Protein AF-A0A810MVE6-F1 (afdb_monomer_lite)

Radius of gyration: 22.59 Å; chains: 1; bounding box: 52×39×70 Å

Sequence (226 aa):
MTDQTATPDPEPNWTAGMRERIDDMYRNEGADAGTCNLLLSLLDLCERRNLYLPDTDCLVDLFGYGKVRPAGVSTIDREVWLYAGDLAEPAGLDPEVVTDYWREEYAEGDDADLLHYADGQGVAWFLPVLNWEATMRLFVTRSPWAKEVMDALMPAFRGAMVNSGLGDDLAGIMVEVDDEGNLHATGETKTMSEMIRSQGPVPSREEARRAAFAGPAGSVDDLNAG

Secondary structure (DSSP, 8-state):
-------PPPPTTHHHHHHHHHHHHHHHS---HHHHHHHHHHHHHHHHHT-BPPPTT--EE-TTS-EE-EEEE-SSS--EEEEHHHHHHHHTS-HHHHHHHHHHHHTTSS---EEEEE-TTS-EEEEEEEEHHHHHHHHHHTSTTHHHHHHHHHHHHHHHHHHHSHHHH-EEEEEEEPTTS-EEEEEEEEEHHHHHHHTSPPPPHHHHHHHHTSHHHHHHHHHT--

Structure (mmCIF, N/CA/C/O backbone):
data_AF-A0A810MVE6-F1
#
_entry.id   AF-A0A810MVE6-F1
#
loop_
_atom_site.group_PDB
_atom_site.id
_atom_site.type_symbol
_atom_site.label_atom_id
_atom_site.label_alt_id
_atom_site.label_comp_id
_atom_site.label_asym_id
_atom_site.label_entity_id
_atom_site.label_seq_id
_atom_site.pdbx_PDB_ins_code
_atom_site.Cartn_x
_atom_site.Cartn_y
_atom_site.Cartn_z
_atom_site.occupancy
_atom_site.B_iso_or_equiv
_atom_site.auth_seq_id
_atom_site.auth_comp_id
_atom_site.auth_asym_id
_atom_site.auth_atom_id
_atom_site.pdbx_PDB_model_num
ATOM 1 N N . MET A 1 1 ? -10.050 -22.656 -0.788 1.00 32.75 1 MET A N 1
ATOM 2 C CA . MET A 1 1 ? -8.637 -22.723 -0.367 1.00 32.75 1 MET A CA 1
ATOM 3 C C . MET A 1 1 ? -7.820 -22.953 -1.625 1.00 32.75 1 MET A C 1
ATOM 5 O O . MET A 1 1 ? -7.731 -24.080 -2.087 1.00 32.75 1 MET A O 1
ATOM 9 N N . THR A 1 2 ? -7.364 -21.878 -2.255 1.00 29.06 2 THR A N 1
ATOM 10 C CA . THR A 1 2 ? -6.379 -21.927 -3.340 1.00 29.06 2 THR A CA 1
ATOM 11 C C . THR A 1 2 ? -5.086 -21.397 -2.754 1.00 29.06 2 THR A C 1
ATOM 13 O O . THR A 1 2 ? -5.084 -20.317 -2.161 1.00 29.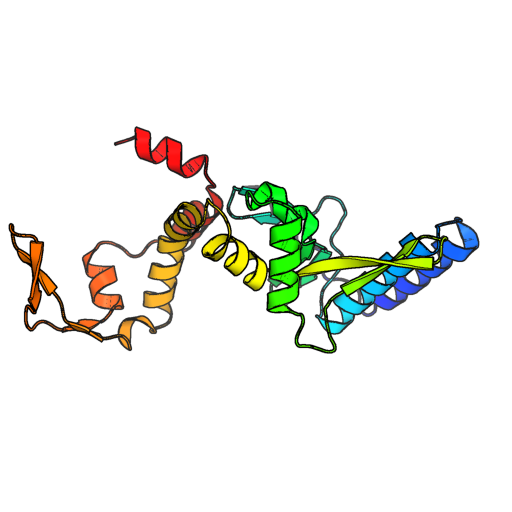06 2 THR A O 1
ATOM 16 N N . ASP A 1 3 ? -4.052 -22.228 -2.842 1.00 32.19 3 ASP A N 1
ATOM 17 C CA . ASP A 1 3 ? -2.673 -21.921 -2.485 1.00 32.19 3 ASP A CA 1
ATOM 18 C C . ASP A 1 3 ? -2.308 -20.529 -3.005 1.00 32.19 3 ASP A C 1
ATOM 20 O O . ASP A 1 3 ? -2.458 -20.247 -4.195 1.00 32.19 3 ASP A O 1
ATOM 24 N N . GLN A 1 4 ? -1.864 -19.650 -2.106 1.00 36.72 4 GLN A N 1
ATOM 25 C CA . GLN A 1 4 ? -1.111 -18.475 -2.518 1.00 36.72 4 GLN A CA 1
ATOM 26 C C . GLN A 1 4 ? 0.161 -19.038 -3.140 1.00 36.72 4 GLN A C 1
ATOM 28 O O . GLN A 1 4 ? 0.988 -19.593 -2.423 1.00 36.72 4 GLN A O 1
ATOM 33 N N . THR A 1 5 ? 0.248 -18.982 -4.469 1.00 39.62 5 THR A N 1
ATOM 34 C CA . THR A 1 5 ? 1.436 -19.331 -5.244 1.00 39.62 5 THR A CA 1
ATOM 35 C C . THR A 1 5 ? 2.634 -18.705 -4.554 1.00 39.62 5 THR A C 1
ATOM 37 O O . THR A 1 5 ? 2.788 -17.485 -4.572 1.00 39.62 5 THR A O 1
ATOM 40 N N . ALA A 1 6 ? 3.419 -19.537 -3.869 1.00 42.06 6 ALA A N 1
ATOM 41 C CA . ALA A 1 6 ? 4.705 -19.134 -3.351 1.00 42.06 6 ALA A CA 1
ATOM 42 C C . ALA A 1 6 ? 5.477 -18.602 -4.554 1.00 42.06 6 ALA A C 1
ATOM 44 O O . ALA A 1 6 ? 5.768 -19.368 -5.473 1.00 42.06 6 ALA A O 1
ATOM 45 N N . THR A 1 7 ? 5.722 -17.293 -4.590 1.00 49.97 7 THR A N 1
ATOM 46 C CA . THR A 1 7 ? 6.678 -16.730 -5.534 1.00 49.97 7 THR A CA 1
ATOM 47 C C . THR A 1 7 ? 7.979 -17.474 -5.253 1.00 49.97 7 THR A C 1
ATOM 49 O O . THR A 1 7 ? 8.428 -17.438 -4.102 1.00 49.97 7 THR A O 1
ATOM 52 N N . PRO A 1 8 ? 8.509 -18.261 -6.205 1.00 52.47 8 PRO A N 1
ATOM 53 C CA . PRO A 1 8 ? 9.705 -19.046 -5.957 1.00 52.47 8 PRO A CA 1
ATOM 54 C C . PRO A 1 8 ? 10.809 -18.117 -5.471 1.00 52.47 8 PRO A C 1
ATOM 56 O O . PRO A 1 8 ? 10.942 -17.004 -5.984 1.00 52.47 8 PRO A O 1
ATOM 59 N N . ASP A 1 9 ? 11.570 -18.572 -4.471 1.00 58.78 9 ASP A N 1
ATOM 60 C CA . ASP A 1 9 ? 12.723 -17.812 -4.015 1.00 58.78 9 ASP A CA 1
ATOM 61 C C . ASP A 1 9 ? 13.645 -17.598 -5.225 1.00 58.78 9 ASP A C 1
ATOM 63 O O . ASP A 1 9 ? 14.049 -18.561 -5.887 1.00 58.78 9 ASP A O 1
ATOM 67 N N . PRO A 1 10 ? 13.925 -16.345 -5.567 1.00 61.75 10 PRO A N 1
ATOM 68 C CA . PRO A 1 10 ? 14.640 -16.002 -6.780 1.00 61.75 10 PRO A CA 1
ATOM 69 C C . PRO A 1 10 ? 16.099 -16.415 -6.655 1.00 61.75 10 PRO A C 1
ATOM 71 O O . PRO A 1 10 ? 16.705 -16.376 -5.581 1.00 61.75 10 PRO A O 1
ATOM 74 N N . GLU A 1 11 ? 16.665 -16.828 -7.784 1.00 68.00 11 GLU A N 1
ATOM 75 C CA . GLU A 1 11 ? 18.024 -17.344 -7.827 1.00 68.00 11 GLU A CA 1
ATOM 76 C C . GLU A 1 11 ? 19.041 -16.294 -7.335 1.00 68.00 11 GLU A C 1
ATOM 78 O O . GLU A 1 11 ? 18.882 -15.090 -7.583 1.00 68.00 11 GLU A O 1
ATOM 83 N N . PRO A 1 12 ? 20.131 -16.721 -6.668 1.00 65.19 12 PRO A N 1
ATOM 84 C CA . PRO A 1 12 ? 21.249 -15.834 -6.378 1.00 65.19 12 PRO A CA 1
ATOM 85 C C . PRO A 1 12 ? 21.718 -15.144 -7.670 1.00 65.19 12 PRO A C 1
ATOM 87 O O . PRO A 1 12 ? 22.050 -15.819 -8.641 1.00 65.19 12 PRO A O 1
ATOM 90 N N . ASN A 1 13 ? 21.770 -13.808 -7.671 1.00 71.94 13 ASN A N 1
ATOM 91 C CA . ASN A 1 13 ? 22.111 -12.954 -8.824 1.00 71.94 13 ASN A CA 1
ATOM 92 C C . ASN A 1 13 ? 21.067 -12.870 -9.959 1.00 71.94 13 ASN A C 1
ATOM 94 O O . ASN A 1 13 ? 21.429 -12.510 -11.081 1.00 71.94 13 ASN A O 1
ATOM 98 N N . TRP A 1 14 ? 19.782 -13.131 -9.696 1.00 81.50 14 TRP A N 1
ATOM 99 C CA . TRP A 1 14 ? 18.717 -12.977 -10.701 1.00 81.50 14 TRP A CA 1
ATOM 100 C C . TRP A 1 14 ? 18.716 -11.597 -11.396 1.00 81.50 14 TRP A C 1
ATOM 102 O O . TRP A 1 14 ? 18.442 -11.517 -12.593 1.00 81.50 14 TRP A O 1
ATOM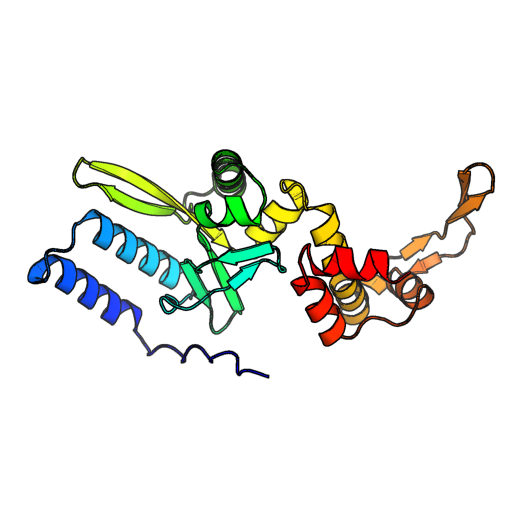 112 N N . THR A 1 15 ? 19.086 -10.514 -10.696 1.00 84.12 15 THR A N 1
ATOM 113 C CA . THR A 1 15 ? 19.142 -9.166 -11.288 1.00 84.12 15 THR A CA 1
ATOM 114 C C . THR A 1 15 ? 20.193 -9.055 -12.385 1.00 84.12 15 THR A C 1
ATOM 116 O O . THR A 1 15 ? 19.938 -8.422 -13.406 1.00 84.12 15 THR A O 1
ATOM 119 N N . ALA A 1 16 ? 21.342 -9.723 -12.240 1.00 85.06 16 ALA A N 1
ATOM 120 C CA . ALA A 1 16 ? 22.376 -9.758 -13.271 1.00 85.06 16 ALA A CA 1
ATOM 121 C C . ALA A 1 16 ? 21.873 -10.468 -14.539 1.00 85.06 16 ALA A C 1
ATOM 123 O O . ALA A 1 16 ? 22.058 -9.951 -15.640 1.00 85.06 16 ALA A O 1
ATOM 124 N N . GLY A 1 17 ? 21.170 -11.596 -14.379 1.00 86.69 17 GLY A N 1
ATOM 125 C CA . GLY A 1 17 ? 20.538 -12.307 -15.495 1.00 86.69 17 GLY A CA 1
ATOM 126 C C . GLY A 1 17 ? 19.445 -11.479 -16.181 1.00 86.69 17 GLY A C 1
ATOM 127 O O . GLY A 1 17 ? 19.372 -11.433 -17.408 1.00 86.69 17 GLY A O 1
ATOM 128 N N . MET A 1 18 ? 18.640 -10.747 -15.407 1.00 87.56 18 MET A N 1
ATOM 129 C CA . MET A 1 18 ? 17.626 -9.843 -15.960 1.00 87.56 18 MET A CA 1
ATOM 130 C C . MET A 1 18 ? 18.240 -8.653 -16.705 1.00 87.56 18 MET A C 1
ATOM 132 O O . MET A 1 18 ? 17.741 -8.280 -17.765 1.00 87.56 18 MET A O 1
ATOM 136 N N . ARG A 1 19 ? 19.344 -8.079 -16.209 1.00 90.12 19 ARG A N 1
ATOM 137 C CA . ARG A 1 19 ? 20.075 -7.011 -16.915 1.00 90.12 19 ARG A CA 1
ATOM 138 C C . ARG A 1 19 ? 20.629 -7.499 -18.254 1.00 90.12 19 ARG A C 1
ATOM 140 O O . ARG A 1 19 ? 20.482 -6.797 -19.250 1.00 90.12 19 ARG A O 1
ATOM 147 N N . GLU A 1 20 ? 21.209 -8.700 -18.296 1.00 89.62 20 GLU A N 1
ATOM 148 C CA . GLU A 1 20 ? 21.675 -9.324 -19.544 1.00 89.62 20 GLU A CA 1
ATOM 149 C C . GLU A 1 20 ? 20.516 -9.546 -20.525 1.00 89.62 20 GLU A C 1
ATOM 151 O O . GLU A 1 20 ? 20.627 -9.215 -21.705 1.00 89.62 20 GLU A O 1
ATOM 156 N N . ARG A 1 21 ? 19.364 -10.012 -20.029 1.00 89.50 21 ARG A N 1
ATOM 157 C CA . ARG A 1 21 ? 18.161 -10.184 -20.848 1.00 89.50 21 ARG A CA 1
ATOM 158 C C . ARG A 1 21 ? 17.649 -8.864 -21.434 1.00 89.50 21 ARG A C 1
ATOM 160 O O . ARG A 1 21 ? 17.265 -8.841 -22.599 1.00 89.50 21 ARG A O 1
ATOM 167 N N . ILE A 1 22 ? 17.642 -7.776 -20.664 1.00 89.25 22 ILE A N 1
ATOM 168 C CA . ILE A 1 22 ? 17.210 -6.457 -21.161 1.00 89.25 22 ILE A CA 1
ATOM 169 C C . ILE A 1 22 ? 18.172 -5.932 -22.237 1.00 89.25 22 ILE A C 1
ATOM 171 O O . ILE A 1 22 ? 17.724 -5.362 -23.234 1.00 89.25 22 ILE A O 1
ATOM 175 N N . ASP A 1 23 ? 19.480 -6.141 -22.069 1.00 87.69 23 ASP A N 1
ATOM 176 C CA . ASP A 1 23 ? 20.483 -5.775 -23.077 1.00 87.69 23 ASP A CA 1
ATOM 177 C C . ASP A 1 23 ? 20.301 -6.586 -24.374 1.00 87.69 23 ASP A C 1
ATOM 179 O O . ASP A 1 23 ? 20.371 -6.030 -25.473 1.00 87.69 23 ASP A O 1
ATOM 183 N N . ASP A 1 24 ? 19.978 -7.876 -24.261 1.00 90.31 24 ASP A N 1
ATOM 184 C CA . ASP A 1 24 ? 19.636 -8.741 -25.394 1.00 90.31 24 ASP A CA 1
ATOM 185 C C . ASP A 1 24 ? 18.356 -8.279 -26.118 1.00 90.31 24 ASP A C 1
ATOM 187 O O . ASP A 1 24 ? 18.358 -8.140 -27.344 1.00 90.31 24 ASP A O 1
ATOM 191 N N . MET A 1 25 ? 17.298 -7.925 -25.376 1.00 88.56 25 MET A N 1
ATOM 192 C CA . MET A 1 25 ? 16.069 -7.346 -25.942 1.00 88.56 25 MET A CA 1
ATOM 193 C C . MET A 1 25 ? 16.357 -6.079 -26.759 1.00 88.56 25 MET A C 1
ATOM 195 O O . MET A 1 25 ? 15.829 -5.907 -27.862 1.00 88.56 25 MET A O 1
ATOM 199 N N . TYR A 1 26 ? 17.219 -5.202 -26.239 1.00 86.31 26 TYR A N 1
ATOM 200 C CA . TYR A 1 26 ? 17.593 -3.962 -26.914 1.00 86.31 26 TYR A CA 1
ATOM 201 C C . TYR A 1 26 ? 18.401 -4.221 -28.192 1.00 86.31 26 TYR A C 1
ATOM 203 O O . TYR A 1 26 ? 18.124 -3.642 -29.244 1.00 86.31 26 TYR A O 1
ATOM 211 N N . ARG A 1 27 ? 19.405 -5.103 -28.123 1.00 87.81 27 ARG A N 1
ATOM 212 C CA . ARG A 1 27 ? 20.348 -5.327 -29.231 1.00 87.81 27 ARG A CA 1
ATOM 213 C C . ARG A 1 27 ? 19.798 -6.226 -30.329 1.00 87.81 27 ARG A C 1
ATOM 215 O O . ARG A 1 27 ? 20.115 -6.002 -31.496 1.00 87.81 27 ARG A O 1
ATOM 222 N N . ASN A 1 28 ? 19.021 -7.240 -29.958 1.00 89.31 28 ASN A N 1
ATOM 223 C CA . ASN A 1 28 ? 18.693 -8.357 -30.842 1.00 89.31 28 ASN A CA 1
ATOM 224 C C . ASN A 1 28 ? 17.195 -8.471 -31.153 1.00 89.31 28 ASN A C 1
ATOM 226 O O . ASN A 1 28 ? 16.845 -9.014 -32.200 1.00 89.31 28 ASN A O 1
ATOM 230 N N . GLU A 1 29 ? 16.313 -7.936 -30.302 1.00 87.50 29 GLU A N 1
ATOM 231 C CA . GLU A 1 29 ? 14.852 -8.047 -30.478 1.00 87.50 29 GLU A CA 1
ATOM 232 C C . GLU A 1 29 ? 14.184 -6.732 -30.899 1.00 87.50 29 GLU A C 1
ATOM 234 O O . GLU A 1 29 ? 12.997 -6.715 -31.221 1.00 87.50 29 GLU A O 1
ATOM 239 N N . GLY A 1 30 ? 14.946 -5.636 -30.951 1.00 83.38 30 GLY A N 1
ATOM 240 C CA . GLY A 1 30 ? 14.447 -4.330 -31.375 1.00 83.38 30 GLY A CA 1
ATOM 241 C C . GLY A 1 30 ? 13.513 -3.672 -30.359 1.00 83.38 30 GLY A C 1
ATOM 242 O O . GLY A 1 30 ? 12.679 -2.857 -30.756 1.00 83.38 30 GLY A O 1
ATOM 243 N N . ALA A 1 31 ? 13.635 -4.020 -29.071 1.00 85.00 31 ALA A N 1
ATOM 244 C CA . ALA A 1 31 ? 12.952 -3.298 -28.004 1.00 85.00 31 ALA A CA 1
ATOM 245 C C . ALA A 1 31 ? 13.385 -1.824 -28.002 1.00 85.00 31 ALA A C 1
ATOM 247 O O . ALA A 1 31 ? 14.556 -1.503 -28.224 1.00 85.00 31 ALA A O 1
ATOM 248 N N . ASP A 1 32 ? 12.441 -0.913 -27.769 1.00 84.81 32 ASP A N 1
ATOM 249 C CA . ASP A 1 32 ? 12.756 0.508 -27.731 1.00 84.81 32 ASP A CA 1
ATOM 250 C C . ASP A 1 32 ? 13.543 0.872 -26.461 1.00 84.81 32 ASP A C 1
ATOM 252 O O . ASP A 1 32 ? 13.401 0.259 -25.399 1.00 84.81 32 ASP A O 1
ATOM 256 N N . ALA A 1 33 ? 14.373 1.912 -26.570 1.00 80.25 33 ALA A N 1
ATOM 257 C CA . ALA A 1 33 ? 15.220 2.367 -25.471 1.00 80.25 33 ALA A CA 1
ATOM 258 C C . ALA A 1 33 ? 14.417 2.785 -24.226 1.00 80.25 33 ALA A C 1
ATOM 260 O O . ALA A 1 33 ? 14.910 2.639 -23.110 1.00 80.25 33 ALA A O 1
ATOM 261 N N . GLY A 1 34 ? 13.191 3.288 -24.399 1.00 77.50 34 GLY A N 1
ATOM 262 C CA . GLY A 1 34 ? 12.334 3.708 -23.296 1.00 77.50 34 GLY A CA 1
ATOM 263 C C . GLY A 1 34 ? 11.896 2.530 -22.440 1.00 77.50 34 GLY A C 1
ATOM 264 O O . GLY A 1 34 ? 12.089 2.552 -21.224 1.00 77.50 34 GLY A O 1
ATOM 265 N N . THR A 1 35 ? 11.394 1.473 -23.076 1.00 81.50 35 THR A N 1
ATOM 266 C CA . THR A 1 35 ? 11.029 0.218 -22.408 1.00 81.50 35 THR A CA 1
ATOM 267 C C . THR A 1 35 ? 12.224 -0.393 -21.674 1.00 81.50 35 THR A C 1
ATOM 269 O O . THR A 1 35 ? 12.104 -0.762 -20.506 1.00 81.50 35 THR A O 1
ATOM 272 N N . CYS A 1 36 ? 13.401 -0.448 -22.306 1.00 84.00 36 CYS A N 1
ATOM 273 C CA . CYS A 1 36 ? 14.609 -0.970 -21.660 1.00 84.00 36 CYS A CA 1
ATOM 274 C C . CYS A 1 36 ? 15.045 -0.119 -20.454 1.00 84.00 36 CYS A C 1
ATOM 276 O O . CYS A 1 36 ? 15.368 -0.674 -19.406 1.00 84.00 36 CYS A O 1
ATOM 278 N N . ASN A 1 37 ? 15.003 1.213 -20.560 1.00 82.25 37 ASN A N 1
ATOM 279 C CA . ASN A 1 37 ? 15.340 2.120 -19.455 1.00 82.25 37 ASN A CA 1
ATOM 280 C C . ASN A 1 37 ? 14.370 1.991 -18.274 1.00 82.25 37 ASN A C 1
ATOM 282 O O . ASN A 1 37 ? 14.803 2.014 -17.119 1.00 82.25 37 ASN A O 1
ATOM 286 N N . LEU A 1 38 ? 13.080 1.800 -18.556 1.00 82.31 38 LEU A N 1
ATOM 287 C CA . LEU A 1 38 ? 12.073 1.557 -17.530 1.00 82.31 38 LEU A CA 1
ATOM 288 C C . LEU A 1 38 ? 12.357 0.252 -16.778 1.00 82.31 38 LEU A C 1
ATOM 290 O O . LEU A 1 38 ? 12.373 0.241 -15.548 1.00 82.31 38 LEU A O 1
ATOM 294 N N . LEU A 1 39 ? 12.626 -0.835 -17.507 1.00 85.31 39 LEU A N 1
ATOM 295 C CA . LEU A 1 39 ? 12.960 -2.128 -16.906 1.00 85.31 39 LEU A CA 1
ATOM 296 C C . LEU A 1 39 ? 14.258 -2.065 -16.090 1.00 85.31 39 LEU A C 1
ATOM 298 O O . LEU A 1 39 ? 14.319 -2.630 -15.002 1.00 85.31 39 LEU A O 1
ATOM 302 N N . LEU A 1 40 ? 15.277 -1.345 -16.569 1.00 86.31 40 LEU A N 1
ATOM 303 C CA . LEU A 1 40 ? 16.516 -1.128 -15.816 1.00 86.31 40 LEU A CA 1
ATOM 304 C C . LEU A 1 40 ? 16.272 -0.316 -14.540 1.00 86.31 40 LEU A C 1
ATOM 306 O O . LEU A 1 40 ? 16.757 -0.706 -13.484 1.00 86.31 40 LEU A O 1
ATOM 310 N N . SER A 1 41 ? 15.464 0.744 -14.607 1.00 84.50 41 SER A N 1
ATOM 311 C CA . SER A 1 41 ? 15.100 1.543 -13.427 1.00 84.50 41 SER A CA 1
ATOM 312 C C . SER A 1 41 ? 14.308 0.724 -12.399 1.00 84.50 41 SER A C 1
ATOM 314 O O . SER A 1 41 ? 14.505 0.875 -11.194 1.00 84.50 41 SER A O 1
ATOM 316 N N . LEU A 1 42 ? 13.434 -0.175 -12.865 1.00 86.25 42 LEU A N 1
ATOM 317 C CA . LEU A 1 42 ? 12.706 -1.126 -12.020 1.00 86.25 42 LEU A CA 1
ATOM 318 C C . LEU A 1 42 ? 13.651 -2.123 -11.340 1.00 86.25 42 LEU A C 1
ATOM 320 O O . LEU A 1 42 ? 13.480 -2.417 -10.157 1.00 86.25 42 LEU A O 1
ATOM 324 N N . LEU A 1 43 ? 14.660 -2.625 -12.057 1.00 87.81 43 LEU A N 1
ATOM 325 C CA . LEU A 1 43 ? 15.687 -3.485 -11.468 1.00 87.81 43 LEU A CA 1
ATOM 326 C C . LEU A 1 43 ? 16.540 -2.738 -10.440 1.00 87.81 43 LEU A C 1
ATOM 328 O O . LEU A 1 43 ? 16.826 -3.300 -9.387 1.00 87.81 43 LEU A O 1
ATOM 332 N N . ASP A 1 44 ? 16.901 -1.480 -10.704 1.00 86.50 44 ASP A N 1
ATOM 333 C CA . ASP A 1 44 ? 17.640 -0.651 -9.748 1.00 86.50 44 ASP A CA 1
ATOM 334 C C . ASP A 1 44 ? 16.835 -0.453 -8.453 1.00 86.50 44 ASP A C 1
ATOM 336 O O . ASP A 1 44 ? 17.378 -0.604 -7.358 1.00 86.50 44 ASP A O 1
ATOM 340 N N . LEU A 1 45 ? 15.528 -0.178 -8.562 1.00 84.38 45 LEU A N 1
ATOM 341 C CA . LEU A 1 45 ? 14.620 -0.139 -7.412 1.00 84.38 45 LEU A CA 1
ATOM 342 C C . LEU A 1 45 ? 14.628 -1.476 -6.656 1.00 84.38 45 LEU A C 1
ATOM 344 O O . LEU A 1 45 ? 14.782 -1.490 -5.434 1.00 84.38 45 LEU A O 1
ATOM 348 N N . CYS A 1 46 ? 14.494 -2.593 -7.376 1.00 86.62 46 CYS A N 1
ATOM 349 C CA . CYS A 1 46 ? 14.487 -3.926 -6.780 1.00 86.62 46 CYS A CA 1
ATOM 350 C C . CYS A 1 46 ? 15.787 -4.234 -6.026 1.00 86.62 46 CYS A C 1
ATOM 352 O O . CYS A 1 46 ? 15.735 -4.765 -4.921 1.00 86.62 46 CYS A O 1
ATOM 354 N N . GLU A 1 47 ? 16.946 -3.858 -6.566 1.00 86.00 47 GLU A N 1
ATOM 355 C CA . GLU A 1 47 ? 18.234 -4.034 -5.887 1.00 86.00 47 GLU A CA 1
ATOM 356 C C . GLU A 1 47 ? 18.348 -3.161 -4.632 1.00 86.00 47 GLU A C 1
ATOM 358 O O . GLU A 1 47 ? 18.737 -3.661 -3.576 1.00 86.00 47 GLU A O 1
ATOM 363 N N . ARG A 1 48 ? 17.974 -1.876 -4.714 1.00 85.31 48 ARG A N 1
ATOM 364 C CA . ARG A 1 48 ? 18.043 -0.949 -3.567 1.00 85.31 48 ARG A CA 1
ATOM 365 C C . ARG A 1 48 ? 17.120 -1.356 -2.422 1.00 85.31 48 ARG A C 1
ATOM 367 O O . ARG A 1 48 ? 17.454 -1.131 -1.260 1.00 85.31 48 ARG A O 1
ATOM 374 N N . ARG A 1 49 ? 15.957 -1.918 -2.752 1.00 82.06 49 ARG A N 1
ATOM 375 C CA . ARG A 1 49 ? 14.885 -2.247 -1.802 1.00 82.06 49 ARG A CA 1
ATOM 376 C C . ARG A 1 49 ? 14.775 -3.745 -1.498 1.00 82.06 49 ARG A C 1
ATOM 378 O O . ARG A 1 49 ? 13.871 -4.138 -0.776 1.00 82.06 49 ARG A O 1
ATOM 385 N N . ASN A 1 50 ? 15.684 -4.574 -2.019 1.00 83.50 50 ASN A N 1
ATOM 386 C CA . ASN A 1 50 ? 15.655 -6.034 -1.863 1.00 83.50 50 ASN A CA 1
ATOM 387 C C . ASN A 1 50 ? 14.292 -6.653 -2.260 1.00 83.50 50 ASN A C 1
ATOM 389 O O . ASN A 1 50 ? 13.676 -7.422 -1.516 1.00 83.50 50 ASN A O 1
ATOM 393 N N . LEU A 1 51 ? 13.813 -6.266 -3.443 1.00 87.19 51 LEU A N 1
ATOM 394 C CA . LEU A 1 51 ? 12.560 -6.722 -4.045 1.00 87.19 51 LEU A CA 1
ATOM 395 C C . LEU A 1 51 ? 12.841 -7.599 -5.260 1.00 87.19 51 LEU A C 1
ATOM 397 O O . LEU A 1 51 ? 13.956 -7.653 -5.774 1.00 87.19 51 LEU A O 1
ATOM 401 N N . TYR A 1 52 ? 11.780 -8.209 -5.766 1.00 86.44 52 TYR A N 1
ATOM 402 C CA . TYR A 1 52 ? 11.761 -9.000 -6.981 1.00 86.44 52 TYR A CA 1
ATOM 403 C C . TYR A 1 52 ? 10.691 -8.494 -7.927 1.00 86.44 52 TYR A C 1
ATOM 405 O O . TYR A 1 52 ? 9.638 -8.013 -7.493 1.00 86.44 52 TYR A O 1
ATOM 413 N N . LEU A 1 53 ? 10.959 -8.639 -9.224 1.00 85.38 53 LEU A N 1
ATOM 414 C CA . LEU A 1 53 ? 9.951 -8.380 -10.237 1.00 85.38 53 LEU A CA 1
ATOM 415 C C . LEU A 1 53 ? 8.891 -9.484 -10.167 1.00 85.38 53 LEU A C 1
ATOM 417 O O . LEU A 1 53 ? 9.233 -10.663 -10.271 1.00 85.38 53 LEU A O 1
ATOM 421 N N . PRO A 1 54 ? 7.620 -9.123 -9.963 1.00 83.38 54 PRO A N 1
ATOM 422 C CA . PRO A 1 54 ? 6.546 -10.093 -9.893 1.00 83.38 54 PRO A CA 1
ATOM 423 C C . PRO A 1 54 ? 6.207 -10.631 -11.291 1.00 83.38 54 PRO A C 1
ATOM 425 O O . PRO A 1 54 ? 6.365 -9.934 -12.296 1.00 83.38 54 PRO A O 1
ATOM 428 N N . ASP A 1 55 ? 5.676 -11.853 -11.347 1.00 79.69 55 ASP A N 1
ATOM 429 C CA . ASP A 1 55 ? 5.113 -12.411 -12.580 1.00 79.69 55 ASP A CA 1
ATOM 430 C C . ASP A 1 55 ? 3.983 -11.523 -13.130 1.00 79.69 55 ASP A C 1
ATOM 432 O O . ASP A 1 55 ? 3.282 -10.835 -12.384 1.00 79.69 55 ASP A O 1
ATOM 436 N N . THR A 1 56 ? 3.740 -11.576 -14.444 1.00 73.75 56 THR A N 1
ATOM 437 C CA . THR A 1 56 ? 2.744 -10.719 -15.120 1.00 73.75 56 THR A CA 1
ATOM 438 C C . THR A 1 56 ? 1.318 -10.881 -14.596 1.00 73.75 56 THR A C 1
ATOM 440 O O . THR A 1 56 ? 0.524 -9.935 -14.687 1.00 73.75 56 THR A O 1
ATOM 443 N N . ASP A 1 57 ? 1.014 -12.057 -14.049 1.00 80.19 57 ASP A N 1
ATOM 444 C CA . ASP A 1 57 ? -0.298 -12.439 -13.522 1.00 80.19 57 ASP A CA 1
ATOM 445 C C . ASP A 1 57 ? -0.407 -12.210 -12.003 1.00 80.19 57 ASP A C 1
ATOM 447 O O . ASP A 1 57 ? -1.459 -12.441 -11.402 1.00 80.19 57 ASP A O 1
ATOM 451 N N . CYS A 1 58 ? 0.672 -11.743 -11.367 1.00 83.31 58 CYS A N 1
ATOM 452 C CA . CYS A 1 58 ? 0.676 -11.389 -9.958 1.00 83.31 58 CYS A CA 1
ATOM 453 C C . CYS A 1 58 ? -0.160 -10.124 -9.736 1.00 83.31 58 CYS A C 1
ATOM 455 O O . CYS A 1 58 ? 0.097 -9.069 -10.320 1.00 83.31 58 CYS A O 1
ATOM 457 N N . LEU A 1 59 ? -1.156 -10.235 -8.859 1.00 87.56 59 LEU A N 1
ATOM 458 C CA . LEU A 1 59 ? -2.036 -9.140 -8.474 1.00 87.56 59 LEU A CA 1
ATOM 459 C C . LEU A 1 59 ? -2.095 -9.024 -6.954 1.00 87.56 59 LEU A C 1
ATOM 461 O O . LEU A 1 59 ? -2.233 -10.025 -6.247 1.00 87.56 59 LEU A O 1
ATOM 465 N N . VAL A 1 60 ? -2.051 -7.787 -6.467 1.00 86.38 60 VAL A N 1
ATOM 466 C CA . VAL A 1 60 ? -2.188 -7.440 -5.051 1.00 86.38 60 VAL A CA 1
ATOM 467 C C . VAL A 1 60 ? -3.564 -6.836 -4.832 1.00 86.38 60 VAL A C 1
ATOM 469 O O . VAL A 1 60 ? -3.979 -5.940 -5.562 1.00 86.38 60 VAL A O 1
ATOM 472 N N . ASP A 1 61 ? -4.273 -7.353 -3.834 1.00 86.06 61 ASP A N 1
ATOM 473 C CA . ASP A 1 61 ? -5.594 -6.873 -3.441 1.00 86.06 61 ASP A CA 1
ATOM 474 C C . ASP A 1 61 ? -5.473 -5.663 -2.501 1.00 86.06 61 ASP A C 1
ATOM 476 O O . ASP A 1 61 ? -4.822 -5.744 -1.456 1.00 86.06 61 ASP A O 1
ATOM 480 N N . LEU A 1 62 ? -6.088 -4.542 -2.884 1.00 86.06 62 LEU A N 1
ATOM 481 C CA . LEU A 1 62 ? -6.090 -3.280 -2.143 1.00 86.06 62 LEU A CA 1
ATOM 482 C C . LEU A 1 62 ? -7.295 -3.216 -1.208 1.00 86.06 62 LEU A C 1
ATOM 484 O O . LEU A 1 62 ? -8.210 -2.428 -1.426 1.00 86.06 62 LEU A O 1
ATOM 488 N N . PHE A 1 63 ? -7.311 -4.058 -0.174 1.00 79.06 63 PHE A N 1
ATOM 489 C CA . PHE A 1 63 ? -8.357 -4.061 0.867 1.00 79.06 63 PHE A CA 1
ATOM 490 C C . PHE A 1 63 ? -9.775 -4.309 0.322 1.00 79.06 63 PHE A C 1
ATOM 492 O O . PHE A 1 63 ? -10.762 -3.846 0.889 1.00 79.06 63 PHE A O 1
ATOM 499 N N . GLY A 1 64 ? -9.887 -5.016 -0.802 1.00 80.56 64 GLY A N 1
ATOM 500 C CA . GLY A 1 64 ? -11.134 -5.260 -1.522 1.00 80.56 64 GLY A CA 1
ATOM 501 C C . GLY A 1 64 ? -11.630 -4.093 -2.388 1.00 80.56 64 GLY A C 1
ATOM 502 O O . GLY A 1 64 ? -12.729 -4.188 -2.930 1.00 80.56 64 GLY A O 1
ATOM 503 N N . TYR A 1 65 ? -10.849 -3.018 -2.559 1.00 84.31 65 TYR A N 1
ATOM 504 C CA . TYR A 1 65 ? -11.188 -1.874 -3.429 1.00 84.31 65 TYR A CA 1
ATOM 505 C C . TYR A 1 65 ? -10.669 -2.021 -4.862 1.00 84.31 65 TYR A C 1
ATOM 507 O O . TYR A 1 65 ? -10.982 -1.217 -5.735 1.00 84.31 65 TYR A O 1
ATOM 515 N N . GLY A 1 66 ? -9.886 -3.061 -5.127 1.00 86.50 66 GLY A N 1
ATOM 516 C CA . GLY A 1 66 ? -9.339 -3.327 -6.446 1.00 86.50 66 GLY A CA 1
ATOM 517 C C . GLY A 1 66 ? -8.121 -4.227 -6.373 1.00 86.50 66 GLY A C 1
ATOM 518 O O . GLY A 1 66 ? -7.633 -4.568 -5.294 1.00 86.50 66 GLY A O 1
ATOM 519 N N . LYS A 1 67 ? -7.632 -4.620 -7.546 1.00 89.00 67 LYS A N 1
ATOM 520 C CA . LYS A 1 67 ? -6.401 -5.391 -7.682 1.00 89.00 67 LYS A CA 1
ATOM 521 C C . LYS A 1 67 ? -5.457 -4.666 -8.613 1.00 89.00 67 LYS A C 1
ATOM 523 O O . LYS A 1 67 ? -5.861 -4.283 -9.706 1.00 89.00 67 LYS A O 1
ATOM 528 N N . VAL A 1 68 ? -4.211 -4.527 -8.189 1.00 89.62 68 VAL A N 1
ATOM 529 C CA . VAL A 1 68 ? -3.169 -3.842 -8.957 1.00 89.62 68 VAL A CA 1
ATOM 530 C C . VAL A 1 68 ? -1.984 -4.760 -9.175 1.00 89.62 68 VAL A C 1
ATOM 532 O O . VAL A 1 68 ? -1.727 -5.672 -8.381 1.00 89.62 68 VAL A O 1
ATOM 535 N N . ARG A 1 69 ? -1.254 -4.515 -10.260 1.00 89.50 69 ARG A N 1
ATOM 536 C CA . ARG A 1 69 ? 0.019 -5.185 -10.486 1.00 89.50 69 ARG A CA 1
ATOM 537 C C . ARG A 1 69 ? 1.082 -4.510 -9.611 1.00 89.50 69 ARG A C 1
ATOM 539 O O . ARG A 1 69 ? 1.231 -3.289 -9.685 1.00 89.50 69 ARG A O 1
ATOM 546 N N . PRO A 1 70 ? 1.831 -5.265 -8.795 1.00 90.94 70 PRO A N 1
ATOM 547 C CA . PRO A 1 70 ? 2.954 -4.686 -8.082 1.00 90.94 70 PRO A CA 1
ATOM 548 C C . PRO A 1 70 ? 4.099 -4.334 -9.040 1.00 90.94 70 PRO A C 1
ATOM 550 O O . PRO A 1 70 ? 4.342 -5.031 -10.023 1.00 90.94 70 PRO A O 1
ATOM 553 N N . ALA A 1 71 ? 4.820 -3.262 -8.728 1.00 89.38 71 ALA A N 1
ATOM 554 C CA . ALA A 1 71 ? 6.095 -2.924 -9.354 1.00 89.38 71 ALA A CA 1
ATOM 555 C C . ALA A 1 71 ? 7.236 -3.801 -8.808 1.00 89.38 71 ALA A C 1
ATOM 557 O O . ALA A 1 71 ? 8.163 -4.140 -9.538 1.00 89.38 71 ALA A O 1
ATOM 558 N N . GLY A 1 72 ? 7.151 -4.192 -7.532 1.00 89.12 72 GLY A N 1
ATOM 559 C CA . GLY A 1 72 ? 8.127 -5.053 -6.871 1.00 89.12 72 GLY A CA 1
ATOM 560 C C . GLY A 1 72 ? 7.562 -5.688 -5.603 1.00 89.12 72 GLY A C 1
ATOM 561 O O . GLY A 1 72 ? 6.716 -5.096 -4.927 1.00 89.12 72 GLY A O 1
ATOM 562 N N . VAL A 1 73 ? 8.019 -6.898 -5.285 1.00 88.94 73 VAL A N 1
ATOM 563 C CA . VAL A 1 73 ? 7.604 -7.653 -4.091 1.00 88.94 73 VAL A CA 1
ATOM 564 C C . VAL A 1 73 ? 8.814 -8.224 -3.357 1.00 88.94 73 VAL A C 1
ATOM 566 O O . VAL A 1 73 ? 9.723 -8.757 -3.985 1.00 88.94 73 VAL A O 1
ATOM 569 N N . SER A 1 74 ? 8.837 -8.149 -2.029 1.00 84.62 74 SER A N 1
ATOM 570 C CA . SER A 1 74 ? 9.852 -8.818 -1.208 1.00 84.62 74 SER A CA 1
ATOM 571 C C . SER A 1 74 ? 9.368 -10.204 -0.784 1.00 84.62 74 SER A C 1
ATOM 573 O O . SER A 1 74 ? 8.268 -10.341 -0.240 1.00 84.62 74 SER A O 1
ATOM 575 N N . THR A 1 75 ? 10.199 -11.235 -0.965 1.00 71.25 75 THR A N 1
ATOM 576 C CA . THR A 1 75 ? 9.939 -12.568 -0.385 1.00 71.25 75 THR A CA 1
ATOM 577 C C . THR A 1 75 ? 10.355 -12.660 1.087 1.00 71.25 75 THR A C 1
ATOM 579 O O . THR A 1 75 ? 9.912 -13.570 1.789 1.00 71.25 75 THR A O 1
ATOM 582 N N . ILE A 1 76 ? 11.150 -11.701 1.580 1.00 72.81 76 ILE A N 1
ATOM 583 C CA . ILE A 1 76 ? 11.703 -11.691 2.942 1.00 72.81 76 ILE A CA 1
ATOM 584 C C . ILE A 1 76 ? 10.859 -10.800 3.855 1.00 72.81 76 ILE A C 1
ATOM 586 O O . ILE A 1 76 ? 10.274 -11.273 4.831 1.00 72.81 76 ILE A O 1
ATOM 590 N N . ASP A 1 77 ? 10.739 -9.524 3.497 1.00 71.94 77 ASP A N 1
ATOM 591 C CA . ASP A 1 77 ? 10.160 -8.488 4.358 1.00 71.94 77 ASP A CA 1
ATOM 592 C C . ASP A 1 77 ? 8.660 -8.282 4.105 1.00 71.94 77 ASP A C 1
ATOM 594 O O . ASP A 1 77 ? 8.012 -7.469 4.762 1.00 71.94 77 ASP A O 1
ATOM 598 N N . ARG A 1 78 ? 8.082 -9.049 3.165 1.00 71.62 78 ARG A N 1
ATOM 599 C CA . ARG A 1 78 ? 6.682 -8.935 2.707 1.00 71.62 78 ARG A CA 1
ATOM 600 C C . ARG A 1 78 ? 6.305 -7.523 2.250 1.00 71.62 78 ARG A C 1
ATOM 602 O O . ARG A 1 78 ? 5.132 -7.153 2.263 1.00 71.62 78 ARG A O 1
ATOM 609 N N . GLU A 1 79 ? 7.302 -6.747 1.851 1.00 83.38 79 GLU A N 1
ATOM 610 C CA . GLU A 1 79 ? 7.133 -5.420 1.290 1.00 83.38 79 GLU A CA 1
ATOM 611 C C . GLU A 1 79 ? 6.575 -5.511 -0.134 1.00 83.38 79 GLU A C 1
ATOM 613 O O . GLU A 1 79 ? 6.933 -6.402 -0.908 1.00 83.38 79 GLU A O 1
ATOM 618 N N . VAL A 1 80 ? 5.687 -4.582 -0.477 1.00 88.75 80 VAL A N 1
ATOM 619 C CA . VAL A 1 80 ? 5.076 -4.478 -1.802 1.00 88.75 80 VAL A CA 1
ATOM 620 C C . VAL A 1 80 ? 5.170 -3.031 -2.259 1.00 88.75 80 VAL A C 1
ATOM 622 O O . VAL A 1 80 ? 4.811 -2.117 -1.515 1.00 88.75 80 VAL A O 1
ATOM 625 N N . TRP A 1 81 ? 5.627 -2.848 -3.493 1.00 91.25 81 TRP A N 1
ATOM 626 C CA . TRP A 1 81 ? 5.692 -1.564 -4.180 1.00 91.25 81 TRP A CA 1
ATOM 627 C C . TRP A 1 81 ? 4.718 -1.560 -5.347 1.00 91.25 81 TRP A C 1
ATOM 629 O O . TRP A 1 81 ? 4.617 -2.542 -6.083 1.00 91.25 81 TRP A O 1
ATOM 639 N N . LEU A 1 82 ? 3.992 -0.461 -5.508 1.00 91.06 82 LEU A N 1
ATOM 640 C CA . LEU A 1 82 ? 2.863 -0.326 -6.420 1.00 91.06 82 LEU A CA 1
ATOM 641 C C . LEU A 1 82 ? 3.064 0.888 -7.323 1.00 91.06 82 LEU A C 1
ATOM 643 O O . LEU A 1 82 ? 3.587 1.908 -6.878 1.00 91.06 82 LEU A O 1
ATOM 647 N N . TYR A 1 83 ? 2.621 0.800 -8.575 1.00 89.88 83 TYR A N 1
ATOM 648 C CA . TYR A 1 83 ? 2.594 1.958 -9.465 1.00 89.88 83 TYR A CA 1
ATOM 649 C C . TYR A 1 83 ? 1.543 2.955 -8.983 1.00 89.88 83 TYR A C 1
ATOM 651 O O . TYR A 1 83 ? 0.374 2.605 -8.846 1.00 89.88 83 TYR A O 1
ATOM 659 N N . ALA A 1 84 ? 1.936 4.209 -8.766 1.00 89.19 84 ALA A N 1
ATOM 660 C CA . ALA A 1 84 ? 1.032 5.245 -8.273 1.00 89.19 84 ALA A CA 1
ATOM 661 C C . ALA A 1 84 ? -0.160 5.470 -9.223 1.00 89.19 84 ALA A C 1
ATOM 663 O O . ALA A 1 84 ? -1.287 5.645 -8.772 1.00 89.19 84 ALA A O 1
ATOM 664 N N . GLY A 1 85 ? 0.069 5.395 -10.540 1.00 86.62 85 GLY A N 1
ATOM 665 C CA . GLY A 1 85 ? -0.995 5.523 -11.543 1.00 86.62 85 GLY A CA 1
ATOM 666 C C . GLY A 1 85 ? -2.091 4.461 -11.413 1.00 86.62 85 GLY A C 1
ATOM 667 O O . GLY A 1 85 ? -3.265 4.774 -11.601 1.00 86.62 85 GLY A O 1
ATOM 668 N N . ASP A 1 86 ? -1.728 3.245 -10.999 1.00 90.94 86 ASP A N 1
ATOM 669 C CA . ASP A 1 86 ? -2.666 2.130 -10.837 1.00 90.94 86 ASP A CA 1
ATOM 670 C C . ASP A 1 86 ? -3.501 2.251 -9.552 1.00 90.94 86 ASP A C 1
ATOM 672 O O . ASP A 1 86 ? -4.472 1.518 -9.375 1.00 90.94 86 ASP A O 1
ATOM 676 N N . LEU A 1 87 ? -3.154 3.177 -8.649 1.00 92.94 87 LEU A N 1
ATOM 677 C CA . LEU A 1 87 ? -3.887 3.399 -7.401 1.00 92.94 87 LEU A CA 1
ATOM 678 C C . LEU A 1 87 ? -5.069 4.353 -7.559 1.00 92.94 87 LEU A C 1
ATOM 680 O O . LEU A 1 87 ? -5.935 4.352 -6.694 1.00 92.94 87 LEU A O 1
ATOM 684 N N . ALA A 1 88 ? -5.128 5.165 -8.617 1.00 92.69 88 ALA A N 1
ATOM 685 C CA . ALA A 1 88 ? -6.143 6.212 -8.756 1.00 92.69 88 ALA A CA 1
ATOM 686 C C . ALA A 1 88 ? -7.574 5.649 -8.732 1.00 92.69 88 ALA A C 1
ATOM 688 O O . ALA A 1 88 ? -8.390 6.067 -7.913 1.00 92.69 88 ALA A O 1
ATOM 689 N N . GLU A 1 89 ? -7.858 4.643 -9.563 1.00 92.00 89 GLU A N 1
ATOM 690 C CA . GLU A 1 89 ? -9.171 3.990 -9.595 1.00 92.00 89 GLU A CA 1
ATOM 691 C C . GLU A 1 89 ? -9.476 3.248 -8.275 1.00 92.00 89 GLU A C 1
ATOM 693 O O . GLU A 1 89 ? -10.499 3.565 -7.662 1.00 92.00 89 GLU A O 1
ATOM 698 N N . PRO A 1 90 ? -8.601 2.357 -7.758 1.00 91.06 90 PRO A N 1
ATOM 699 C CA . PRO A 1 90 ? -8.832 1.673 -6.486 1.00 91.06 90 PRO A CA 1
ATOM 700 C C . PRO A 1 90 ? -8.798 2.558 -5.246 1.00 91.06 90 PRO A C 1
ATOM 702 O O . PRO A 1 90 ? -9.239 2.086 -4.203 1.00 91.06 90 PRO A O 1
ATOM 705 N N . ALA A 1 91 ? -8.300 3.801 -5.327 1.00 91.31 91 ALA A N 1
ATOM 706 C CA . ALA A 1 91 ? -8.377 4.818 -4.269 1.00 91.31 91 ALA A CA 1
ATOM 707 C C . ALA A 1 91 ? -9.487 5.866 -4.497 1.00 91.31 91 ALA A C 1
ATOM 709 O O . ALA A 1 91 ? -9.789 6.620 -3.574 1.00 91.31 91 ALA A O 1
ATOM 710 N N . GLY A 1 92 ? -10.149 5.882 -5.661 1.00 91.25 92 GLY A N 1
ATOM 711 C CA . GLY A 1 92 ? -11.313 6.739 -5.916 1.00 91.25 92 GLY A CA 1
ATOM 712 C C . GLY A 1 92 ? -10.903 8.190 -6.079 1.00 91.25 92 GLY A C 1
ATOM 713 O O . GLY A 1 92 ? -11.624 9.099 -5.669 1.00 91.25 92 GLY A O 1
ATOM 714 N N . LEU A 1 93 ? -9.701 8.380 -6.612 1.00 93.69 93 LEU A N 1
ATOM 715 C CA . LEU A 1 93 ? -9.006 9.646 -6.724 1.00 93.69 93 LEU A CA 1
ATOM 716 C C . LEU A 1 93 ? -8.667 9.923 -8.178 1.00 93.69 93 LEU A C 1
ATOM 718 O O . LEU A 1 93 ? -8.461 9.012 -8.979 1.00 93.69 93 LEU A O 1
ATOM 722 N N . ASP A 1 94 ? -8.523 11.203 -8.494 1.00 93.06 94 ASP A N 1
ATOM 723 C CA . ASP A 1 94 ? -7.927 11.596 -9.759 1.00 93.06 94 ASP A CA 1
ATOM 724 C C . ASP A 1 94 ? -6.425 11.244 -9.768 1.00 93.06 94 ASP A C 1
ATOM 726 O O . ASP A 1 94 ? -5.747 11.406 -8.744 1.00 93.06 94 ASP A O 1
ATOM 730 N N . PRO A 1 95 ? -5.854 10.821 -10.914 1.00 90.00 95 PRO A N 1
ATOM 731 C CA . PRO A 1 95 ? -4.426 10.500 -11.022 1.00 90.00 95 PRO A CA 1
ATOM 732 C C . PRO A 1 95 ? -3.492 11.638 -10.585 1.00 90.00 95 PRO A C 1
ATOM 734 O O . PRO A 1 95 ? -2.397 11.393 -10.073 1.00 90.00 95 PRO A O 1
ATOM 737 N N . GLU A 1 96 ? -3.927 12.889 -10.759 1.00 89.31 96 GLU A N 1
ATOM 738 C CA . GLU A 1 96 ? -3.186 14.074 -10.318 1.00 89.31 96 GLU A CA 1
ATOM 739 C C . GLU A 1 96 ? -3.050 14.119 -8.791 1.00 89.31 96 GLU A C 1
ATOM 741 O O . GLU A 1 96 ? -1.951 14.346 -8.294 1.00 89.31 96 GLU A O 1
ATOM 746 N N . VAL A 1 97 ? -4.112 13.789 -8.045 1.00 91.88 97 VAL A N 1
ATOM 747 C CA . VAL A 1 97 ? -4.089 13.756 -6.572 1.00 91.88 97 VAL A CA 1
ATOM 748 C C . VAL A 1 97 ? -3.114 12.700 -6.064 1.00 91.88 97 VAL A C 1
ATOM 750 O O . VAL A 1 97 ? -2.380 12.942 -5.108 1.00 91.88 97 VAL A O 1
ATOM 753 N N . VAL A 1 98 ? -3.074 11.533 -6.712 1.00 90.88 98 VAL A N 1
ATOM 754 C CA . VAL A 1 98 ? -2.134 10.467 -6.342 1.00 90.88 98 VAL A CA 1
ATOM 755 C C . VAL A 1 98 ? -0.692 10.871 -6.654 1.00 90.88 98 VAL A C 1
ATOM 757 O O . VAL A 1 98 ? 0.212 10.620 -5.859 1.00 90.88 98 VAL A O 1
ATOM 760 N N . THR A 1 99 ? -0.475 11.539 -7.788 1.00 85.94 99 THR A N 1
ATOM 761 C CA . THR A 1 99 ? 0.847 12.052 -8.169 1.00 85.94 99 THR A CA 1
ATOM 762 C C . THR A 1 99 ? 1.320 13.140 -7.207 1.00 85.94 99 THR A C 1
ATOM 764 O O . THR A 1 99 ? 2.484 13.137 -6.812 1.00 85.94 99 THR A O 1
ATOM 767 N N . ASP A 1 100 ? 0.439 14.052 -6.802 1.00 87.44 100 ASP A N 1
ATOM 768 C CA . ASP A 1 100 ? 0.757 15.100 -5.833 1.00 87.44 100 ASP A CA 1
ATOM 769 C C . ASP A 1 100 ? 1.037 14.519 -4.449 1.00 87.44 100 ASP A C 1
ATOM 771 O O . ASP A 1 100 ? 2.011 14.913 -3.818 1.00 87.44 100 ASP A O 1
ATOM 775 N N . TYR A 1 101 ? 0.270 13.516 -4.017 1.00 89.31 101 TYR A N 1
ATOM 776 C CA . TYR A 1 101 ? 0.562 12.784 -2.787 1.00 89.31 101 TYR A CA 1
ATOM 777 C C . TYR A 1 101 ? 1.935 12.102 -2.836 1.00 89.31 101 TYR A C 1
ATOM 779 O O . TYR A 1 101 ? 2.723 12.220 -1.902 1.00 89.31 101 TYR A O 1
ATOM 787 N N . TRP A 1 102 ? 2.262 11.432 -3.945 1.00 87.31 102 TR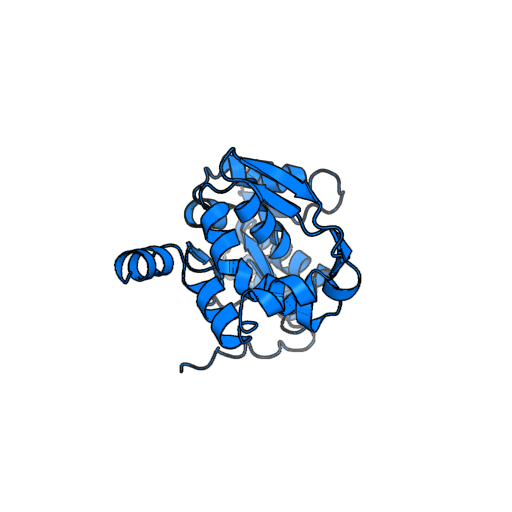P A N 1
ATOM 788 C CA . TRP A 1 102 ? 3.591 10.854 -4.130 1.00 87.31 102 TRP A CA 1
ATOM 789 C C . TRP A 1 102 ? 4.690 11.925 -4.058 1.00 87.31 102 TRP A C 1
ATOM 791 O O . TRP A 1 102 ? 5.707 11.712 -3.400 1.00 87.31 102 TRP A O 1
ATOM 801 N N . ARG A 1 103 ? 4.479 13.097 -4.673 1.00 84.00 103 ARG A N 1
ATOM 802 C CA . ARG A 1 103 ? 5.414 14.224 -4.542 1.00 84.00 103 ARG A CA 1
ATOM 803 C C . ARG A 1 103 ? 5.545 14.645 -3.083 1.00 84.00 103 ARG A C 1
ATOM 805 O O . ARG A 1 103 ? 6.659 14.788 -2.619 1.00 84.00 103 ARG A O 1
ATOM 812 N N . GLU A 1 104 ? 4.459 14.814 -2.342 1.00 85.50 104 GLU A N 1
ATOM 813 C CA . GLU A 1 104 ? 4.534 15.191 -0.923 1.00 85.50 104 GLU A CA 1
ATOM 814 C C . GLU A 1 104 ? 5.324 14.177 -0.077 1.00 85.50 104 GLU A C 1
ATOM 816 O O . GLU A 1 104 ? 6.116 14.580 0.770 1.00 85.50 104 GLU A O 1
ATOM 821 N N . GLU A 1 105 ? 5.152 12.876 -0.321 1.00 78.38 105 GLU A N 1
ATOM 822 C CA . GLU A 1 105 ? 5.833 11.824 0.447 1.00 78.38 105 GLU A CA 1
ATOM 823 C C . GLU A 1 105 ? 7.325 11.677 0.093 1.00 78.38 105 GLU A C 1
ATOM 825 O O . GLU A 1 105 ? 8.110 11.264 0.946 1.00 78.38 105 GLU A O 1
ATOM 830 N N . TYR A 1 106 ? 7.727 11.999 -1.145 1.00 73.94 106 TYR A N 1
ATOM 831 C CA . TYR A 1 106 ? 9.068 11.683 -1.666 1.00 73.94 106 TYR A CA 1
ATOM 832 C C . TYR A 1 106 ? 9.861 12.884 -2.222 1.00 73.94 106 TYR A C 1
ATOM 834 O O . TYR A 1 106 ? 11.032 12.720 -2.560 1.00 73.94 106 TYR A O 1
ATOM 842 N N . ALA A 1 107 ? 9.294 14.094 -2.309 1.00 63.31 107 ALA A N 1
ATOM 843 C CA . ALA A 1 107 ? 9.954 15.257 -2.930 1.00 63.31 107 ALA A CA 1
ATOM 844 C C . ALA A 1 107 ? 11.119 15.848 -2.122 1.00 63.31 107 ALA A C 1
ATOM 846 O O . ALA A 1 107 ? 11.860 16.668 -2.661 1.00 63.31 107 ALA A O 1
ATOM 847 N N . GLU A 1 108 ? 11.304 15.458 -0.859 1.00 53.22 108 GLU A N 1
ATOM 848 C CA . GLU A 1 108 ? 12.404 15.965 -0.025 1.00 53.22 108 GLU A CA 1
ATOM 849 C C . GLU A 1 108 ? 13.652 15.057 -0.008 1.00 53.22 108 GLU A C 1
ATOM 851 O O . GLU A 1 108 ? 14.596 15.328 0.735 1.00 53.22 108 GLU A O 1
ATOM 856 N N . GLY A 1 109 ? 13.710 14.011 -0.842 1.00 49.38 109 GLY A N 1
ATOM 857 C CA . GLY A 1 109 ? 14.880 13.132 -0.971 1.00 49.38 109 GLY A CA 1
ATOM 858 C C . GLY A 1 109 ? 15.529 13.168 -2.360 1.00 49.38 109 GLY A C 1
ATOM 859 O O . GLY A 1 109 ? 14.832 13.164 -3.369 1.00 49.38 109 GLY A O 1
ATOM 860 N N . ASP A 1 110 ? 16.867 13.113 -2.414 1.00 46.69 110 ASP A N 1
ATOM 861 C CA . ASP A 1 110 ? 17.641 12.826 -3.645 1.00 46.69 110 ASP A CA 1
ATOM 862 C C . ASP A 1 110 ? 17.337 11.416 -4.217 1.00 46.69 110 ASP A C 1
ATOM 864 O O . ASP A 1 110 ? 17.669 11.123 -5.363 1.00 46.69 110 ASP A O 1
ATOM 868 N N . ASP A 1 111 ? 16.663 10.566 -3.432 1.00 49.66 111 ASP A N 1
ATOM 869 C CA . ASP A 1 111 ? 16.223 9.205 -3.761 1.00 49.66 111 ASP A CA 1
ATOM 870 C C . ASP A 1 111 ? 14.699 9.141 -3.945 1.00 49.66 111 ASP A C 1
ATOM 872 O O . ASP A 1 111 ? 13.997 8.349 -3.306 1.00 49.66 111 ASP A O 1
ATOM 876 N N . ALA A 1 112 ? 14.144 9.989 -4.807 1.00 53.84 112 ALA A N 1
ATOM 877 C CA . ALA A 1 112 ? 12.800 9.728 -5.294 1.00 53.84 112 ALA A CA 1
ATOM 878 C C . ALA A 1 112 ? 12.856 8.373 -6.021 1.00 53.84 112 ALA A C 1
ATOM 880 O O . ALA A 1 112 ? 13.557 8.250 -7.027 1.00 53.84 112 ALA A O 1
ATOM 881 N N . ASP A 1 113 ? 12.187 7.342 -5.488 1.00 62.06 113 ASP A N 1
ATOM 882 C CA . ASP A 1 113 ? 12.071 6.022 -6.118 1.00 62.06 113 ASP A CA 1
ATOM 883 C C . ASP A 1 113 ? 11.221 6.163 -7.387 1.00 62.06 113 ASP A C 1
ATOM 885 O O . ASP A 1 113 ? 10.020 5.903 -7.440 1.00 62.06 113 ASP A O 1
ATOM 889 N N . LEU A 1 114 ? 11.885 6.703 -8.400 1.00 61.91 114 LEU A N 1
ATOM 890 C CA . LEU A 1 114 ? 11.374 7.111 -9.681 1.00 61.91 114 LEU A CA 1
ATOM 891 C C . LEU A 1 114 ? 11.836 6.108 -10.713 1.00 61.91 114 LEU A C 1
ATOM 893 O O . LEU A 1 114 ? 13.021 5.799 -10.837 1.00 61.91 114 LEU A O 1
ATOM 897 N N . LEU A 1 115 ? 10.883 5.627 -11.494 1.00 61.28 115 LEU A N 1
ATOM 898 C CA . LEU A 1 115 ? 11.195 4.798 -12.635 1.00 61.28 115 LEU A CA 1
ATOM 899 C C . LEU A 1 115 ? 11.353 5.699 -13.850 1.00 61.28 115 LEU A C 1
ATOM 901 O O . LEU A 1 115 ? 10.411 6.392 -14.242 1.00 61.28 115 LEU A O 1
ATOM 905 N N . HIS A 1 116 ? 12.550 5.705 -14.425 1.00 60.84 116 HIS A N 1
ATOM 906 C CA . HIS A 1 116 ? 12.872 6.559 -15.553 1.00 60.84 116 HIS A CA 1
ATOM 907 C C . HIS A 1 116 ? 12.475 5.876 -16.858 1.00 60.84 116 HIS A C 1
ATOM 909 O O . HIS A 1 116 ? 12.945 4.788 -17.188 1.00 60.84 116 HIS A O 1
ATOM 915 N N . TYR A 1 117 ? 11.650 6.560 -17.637 1.00 56.41 117 TYR A N 1
ATOM 916 C CA . TYR A 1 117 ? 11.352 6.226 -19.018 1.00 56.41 117 TYR A CA 1
ATOM 917 C C . TYR A 1 117 ? 11.804 7.391 -19.894 1.00 56.41 117 TYR A C 1
ATOM 919 O O . TYR A 1 117 ? 11.466 8.541 -19.631 1.00 56.41 117 TYR A O 1
ATOM 927 N N . ALA A 1 118 ? 12.570 7.116 -20.943 1.00 55.25 118 ALA A N 1
ATOM 928 C CA . ALA A 1 118 ? 12.824 8.098 -21.987 1.00 55.25 118 ALA A CA 1
ATOM 929 C C . ALA A 1 118 ? 12.021 7.664 -23.207 1.00 55.25 118 ALA A C 1
ATOM 931 O O . ALA A 1 118 ? 12.362 6.644 -23.808 1.00 55.25 118 ALA A O 1
ATOM 932 N N . ASP A 1 119 ? 10.979 8.408 -23.594 1.00 52.66 119 ASP A N 1
ATOM 933 C CA . ASP A 1 119 ? 10.473 8.198 -24.949 1.00 52.66 119 ASP A CA 1
ATOM 934 C C . ASP A 1 119 ? 11.613 8.536 -25.916 1.00 52.66 119 ASP A C 1
ATOM 936 O O . ASP A 1 119 ? 12.455 9.393 -25.641 1.00 52.66 119 ASP A O 1
ATOM 940 N N . GLY A 1 120 ? 11.695 7.863 -27.059 1.00 48.38 120 GLY A N 1
ATOM 941 C CA . GLY A 1 120 ? 12.745 8.120 -28.054 1.00 48.38 120 GLY A CA 1
ATOM 942 C C . GLY A 1 120 ? 12.800 9.564 -28.597 1.00 48.38 120 GLY A C 1
ATOM 943 O O . GLY A 1 120 ? 13.542 9.816 -29.543 1.00 48.38 120 GLY A O 1
ATOM 944 N N . GLN A 1 121 ? 12.021 10.503 -28.044 1.00 55.19 121 GLN A N 1
ATOM 945 C CA . GLN A 1 121 ? 12.033 11.940 -28.319 1.00 55.19 121 GLN A CA 1
ATOM 946 C C . GLN A 1 121 ? 12.809 12.752 -27.263 1.00 55.19 121 GLN A C 1
ATOM 948 O O . GLN A 1 121 ? 12.958 13.964 -27.419 1.00 55.19 121 GLN A O 1
ATOM 953 N N . GLY A 1 122 ? 13.351 12.102 -26.227 1.00 49.31 122 GLY A N 1
ATOM 954 C CA . GLY A 1 122 ? 14.158 12.742 -25.187 1.00 49.31 122 GLY A CA 1
ATOM 955 C C . GLY A 1 122 ? 13.341 13.346 -24.044 1.00 49.31 122 GLY A C 1
ATOM 956 O O . GLY A 1 122 ? 13.905 14.088 -23.237 1.00 49.31 122 GLY A O 1
ATOM 957 N N . VAL A 1 123 ? 12.041 13.041 -23.949 1.00 48.69 123 VAL A N 1
ATOM 958 C CA . VAL A 1 123 ? 11.230 13.407 -22.784 1.00 48.69 123 VAL A CA 1
ATOM 959 C C . VAL A 1 123 ? 11.420 12.333 -21.717 1.00 48.69 123 VAL A C 1
ATOM 961 O O . VAL A 1 123 ? 11.096 11.162 -21.923 1.00 48.69 123 VAL A O 1
ATOM 964 N N . ALA A 1 124 ? 11.969 12.736 -20.570 1.00 56.84 124 ALA A N 1
ATOM 965 C CA . ALA A 1 124 ? 12.024 11.892 -19.385 1.00 56.84 124 ALA A CA 1
ATOM 966 C C . ALA A 1 124 ? 10.631 11.857 -18.746 1.00 56.84 124 ALA A C 1
ATOM 968 O O . ALA A 1 124 ? 10.181 12.844 -18.161 1.00 56.84 124 ALA A O 1
ATOM 969 N N . TRP A 1 125 ? 9.947 10.728 -18.881 1.00 60.59 125 TRP A N 1
ATOM 970 C CA . TRP A 1 125 ? 8.768 10.417 -18.094 1.00 60.59 125 TRP A CA 1
ATOM 971 C C . TRP A 1 125 ? 9.184 9.650 -16.850 1.00 60.59 125 TRP A C 1
ATOM 973 O O . TRP A 1 125 ? 10.125 8.855 -16.855 1.00 60.59 125 TRP A O 1
ATOM 983 N N . PHE A 1 126 ? 8.445 9.894 -15.783 1.00 68.25 126 PHE A N 1
ATOM 984 C CA . PHE A 1 126 ? 8.652 9.264 -14.499 1.00 68.25 126 PHE A CA 1
ATOM 985 C C . PHE A 1 126 ? 7.404 8.458 -14.178 1.00 68.25 126 PHE A C 1
ATOM 987 O O . PHE A 1 126 ? 6.304 9.007 -14.227 1.00 68.25 126 PHE A O 1
ATOM 994 N N . LEU A 1 127 ? 7.567 7.171 -13.877 1.00 78.56 127 LEU A N 1
ATOM 995 C CA . LEU A 1 127 ? 6.492 6.352 -13.324 1.00 78.56 127 LEU A CA 1
ATOM 996 C C . LEU A 1 127 ? 6.685 6.297 -11.804 1.00 78.56 127 LEU A C 1
ATOM 998 O O . LEU A 1 127 ? 7.614 5.630 -11.341 1.00 78.56 127 LEU A O 1
ATOM 1002 N N . PRO A 1 128 ? 5.866 7.026 -11.023 1.00 83.50 128 PRO A N 1
ATOM 1003 C CA . PRO A 1 128 ? 6.006 7.038 -9.579 1.00 83.50 128 PRO A CA 1
ATOM 1004 C C . PRO A 1 128 ? 5.571 5.699 -8.991 1.00 83.50 128 PRO A C 1
ATOM 1006 O O . PRO A 1 128 ? 4.573 5.114 -9.429 1.00 83.50 128 PRO A O 1
ATOM 1009 N N . VAL A 1 129 ? 6.293 5.237 -7.975 1.00 88.00 129 VAL A N 1
ATOM 1010 C CA . VAL A 1 129 ? 5.911 4.067 -7.183 1.00 88.00 129 VAL A CA 1
ATOM 1011 C C . VAL A 1 129 ? 5.731 4.438 -5.717 1.00 88.00 129 VAL A C 1
ATOM 1013 O O . VAL A 1 129 ? 6.382 5.344 -5.200 1.00 88.00 129 VAL A O 1
ATOM 1016 N N . LEU A 1 130 ? 4.826 3.730 -5.051 1.00 88.31 130 LEU A N 1
ATOM 1017 C CA . LEU A 1 130 ? 4.526 3.872 -3.633 1.00 88.31 130 LEU A CA 1
ATOM 1018 C C . LEU A 1 130 ? 4.678 2.514 -2.961 1.00 88.31 130 LEU A C 1
ATOM 1020 O O . LEU A 1 130 ? 4.214 1.499 -3.483 1.00 88.31 130 LEU A O 1
ATOM 1024 N N . ASN A 1 131 ? 5.303 2.487 -1.787 1.00 89.00 131 ASN A N 1
ATOM 1025 C CA . ASN A 1 131 ? 5.276 1.283 -0.969 1.00 89.00 131 ASN A CA 1
ATOM 1026 C C . ASN A 1 131 ? 3.882 1.084 -0.343 1.00 89.00 131 ASN A C 1
ATOM 1028 O O . ASN A 1 131 ? 3.009 1.963 -0.370 1.00 89.00 131 ASN A O 1
ATOM 1032 N N . TRP A 1 132 ? 3.665 -0.096 0.229 1.00 86.69 132 TRP A N 1
ATOM 1033 C CA . TRP A 1 132 ? 2.396 -0.462 0.854 1.00 86.69 132 TRP A CA 1
ATOM 1034 C C . TRP A 1 132 ? 1.955 0.500 1.967 1.00 86.69 132 TRP A C 1
ATOM 1036 O O . TRP A 1 132 ? 0.770 0.805 2.091 1.00 86.69 132 TRP A O 1
ATOM 1046 N N . GLU A 1 133 ? 2.891 1.017 2.764 1.00 87.50 133 GLU A N 1
ATOM 1047 C CA . GLU A 1 133 ? 2.577 1.937 3.861 1.00 87.50 133 GLU A CA 1
ATOM 1048 C C . GLU A 1 133 ? 2.108 3.306 3.358 1.00 87.50 133 GLU A C 1
ATOM 1050 O O . GLU A 1 133 ? 1.129 3.848 3.871 1.00 87.50 133 GLU A O 1
ATOM 1055 N N . ALA A 1 134 ? 2.774 3.857 2.341 1.00 89.44 134 ALA A N 1
ATOM 1056 C CA . ALA A 1 134 ? 2.363 5.097 1.692 1.00 89.44 134 ALA A CA 1
ATOM 1057 C C . ALA A 1 134 ? 1.024 4.917 0.963 1.00 89.44 134 ALA A C 1
ATOM 1059 O O . ALA A 1 134 ? 0.162 5.788 1.019 1.00 89.44 134 ALA A O 1
ATOM 1060 N N . THR A 1 135 ? 0.794 3.745 0.363 1.00 91.00 135 THR A N 1
ATOM 1061 C CA . THR A 1 135 ? -0.511 3.385 -0.215 1.00 91.00 135 THR A CA 1
ATOM 1062 C C . THR A 1 135 ? -1.598 3.393 0.858 1.00 91.00 135 THR A C 1
ATOM 1064 O O . THR A 1 135 ? -2.642 4.012 0.687 1.00 91.00 135 THR A O 1
ATOM 1067 N N . MET A 1 136 ? -1.343 2.787 2.016 1.00 89.12 136 MET A N 1
ATOM 1068 C CA . MET A 1 136 ? -2.271 2.828 3.144 1.00 89.12 136 MET A CA 1
ATOM 1069 C C . MET A 1 136 ? -2.569 4.250 3.615 1.00 89.12 136 MET A C 1
ATOM 1071 O O . MET A 1 136 ? -3.731 4.603 3.822 1.00 89.12 136 MET A O 1
ATOM 1075 N N . ARG A 1 137 ? -1.535 5.088 3.740 1.00 90.94 137 ARG A N 1
ATOM 1076 C CA . ARG A 1 137 ? -1.686 6.502 4.098 1.00 90.94 137 ARG A CA 1
ATOM 1077 C C . ARG A 1 137 ? -2.512 7.272 3.067 1.00 90.94 137 ARG A C 1
ATOM 1079 O O . ARG A 1 137 ? -3.400 8.023 3.467 1.00 90.94 137 ARG A O 1
ATOM 1086 N N . LEU A 1 138 ? -2.302 7.047 1.770 1.00 92.81 138 LEU A N 1
ATOM 1087 C CA . LEU A 1 138 ? -3.119 7.632 0.701 1.00 92.81 138 LEU A CA 1
ATOM 1088 C C . LEU A 1 138 ? -4.608 7.306 0.898 1.00 92.81 138 LEU A C 1
ATOM 1090 O O . LEU A 1 138 ? -5.448 8.210 0.877 1.00 92.81 138 LEU A O 1
ATOM 1094 N N . PHE A 1 139 ? -4.936 6.035 1.148 1.00 91.62 139 PHE A N 1
ATOM 1095 C CA . PHE A 1 139 ? -6.319 5.601 1.360 1.00 91.62 139 PHE A CA 1
ATOM 1096 C C . PHE A 1 139 ? -6.945 6.244 2.603 1.00 91.62 139 PHE A C 1
ATOM 1098 O O . PHE A 1 139 ? -8.073 6.717 2.547 1.00 91.62 139 PHE A O 1
ATOM 1105 N N . VAL A 1 140 ? -6.230 6.326 3.725 1.00 90.56 140 VAL A N 1
ATOM 1106 C CA . VAL A 1 140 ? -6.821 6.873 4.962 1.00 90.56 140 VAL A CA 1
ATOM 1107 C C . VAL A 1 140 ? -6.832 8.405 5.021 1.00 90.56 140 VAL A C 1
ATOM 1109 O O . VAL A 1 140 ? -7.566 8.965 5.831 1.00 90.56 140 VAL A O 1
ATOM 1112 N N . THR A 1 141 ? -6.031 9.099 4.202 1.00 91.38 141 THR A N 1
ATOM 1113 C CA . THR A 1 141 ? -5.911 10.572 4.259 1.00 91.38 141 THR A CA 1
ATOM 1114 C C . THR A 1 141 ? -6.539 11.307 3.081 1.00 91.38 141 THR A C 1
ATOM 1116 O O . THR A 1 141 ? -6.985 12.441 3.258 1.00 91.38 141 THR A O 1
ATOM 1119 N N . ARG A 1 142 ? -6.567 10.704 1.887 1.00 93.06 142 ARG A N 1
ATOM 1120 C CA . ARG A 1 142 ? -7.033 11.364 0.658 1.00 93.06 142 ARG A CA 1
ATOM 1121 C C . ARG A 1 142 ? -8.259 10.692 0.048 1.00 93.06 142 ARG A C 1
ATOM 1123 O O . ARG A 1 142 ? -9.091 11.402 -0.506 1.00 93.06 142 ARG A O 1
ATOM 1130 N N . SER A 1 143 ? -8.378 9.364 0.139 1.00 92.81 143 SER A N 1
ATOM 1131 C CA . SER A 1 143 ? -9.477 8.628 -0.502 1.00 92.81 143 SER A CA 1
ATOM 1132 C C . SER A 1 143 ? -10.843 8.958 0.115 1.00 92.81 143 SER A C 1
ATOM 1134 O O . SER A 1 143 ? -10.953 9.067 1.341 1.00 92.81 143 SER A O 1
ATOM 1136 N N . PRO A 1 144 ? -11.920 9.030 -0.694 1.00 91.38 144 PRO A N 1
ATOM 1137 C CA . PRO A 1 144 ? -13.287 9.080 -0.177 1.00 91.38 144 PRO A CA 1
ATOM 1138 C C . PRO A 1 144 ? -13.662 7.858 0.677 1.00 91.38 144 PRO A C 1
ATOM 1140 O O . PRO A 1 144 ? -14.610 7.951 1.450 1.00 91.38 144 PRO A O 1
ATOM 1143 N N . TRP A 1 145 ? -12.920 6.749 0.577 1.00 87.25 145 TRP A N 1
ATOM 1144 C CA . TRP A 1 145 ? -13.152 5.521 1.345 1.00 87.25 145 TRP A CA 1
ATOM 1145 C C . TRP A 1 145 ? -12.406 5.461 2.673 1.00 87.25 145 TRP A C 1
ATOM 1147 O O . TRP A 1 145 ? -12.365 4.410 3.311 1.00 87.25 145 TRP A O 1
ATOM 1157 N N . ALA A 1 146 ? -11.783 6.560 3.103 1.00 89.06 146 ALA A N 1
ATOM 1158 C CA . ALA A 1 146 ? -10.990 6.590 4.327 1.00 89.06 146 ALA A CA 1
ATOM 1159 C C . ALA A 1 146 ? -11.747 6.012 5.534 1.00 89.06 146 ALA A C 1
ATOM 1161 O O . ALA A 1 146 ? -11.173 5.257 6.321 1.00 89.06 146 ALA A O 1
ATOM 1162 N N . LYS A 1 147 ? -13.043 6.324 5.665 1.00 87.94 147 LYS A N 1
ATOM 1163 C CA . LYS A 1 147 ? -13.884 5.793 6.743 1.00 87.94 147 LYS A CA 1
ATOM 1164 C C . LYS A 1 147 ? -14.020 4.274 6.638 1.00 87.94 147 LYS A C 1
ATOM 1166 O O . LYS A 1 147 ? -13.737 3.575 7.604 1.00 87.94 147 LYS A O 1
ATOM 1171 N N . GLU A 1 148 ? -14.432 3.772 5.484 1.00 86.69 148 GLU A N 1
ATOM 1172 C CA . GLU A 1 148 ? -14.692 2.357 5.239 1.00 86.69 148 GLU A CA 1
ATOM 1173 C C . GLU A 1 148 ? -13.415 1.519 5.379 1.00 86.69 148 GLU A C 1
ATOM 1175 O O . GLU A 1 148 ? -13.441 0.433 5.956 1.00 86.69 148 GLU A O 1
ATOM 1180 N N . VAL A 1 149 ? -12.278 2.043 4.916 1.00 86.50 14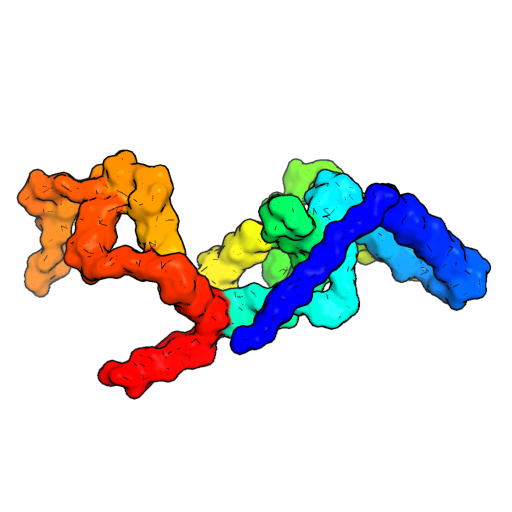9 VAL A N 1
ATOM 1181 C CA . VAL A 1 149 ? -10.952 1.444 5.116 1.00 86.50 149 VAL A CA 1
ATOM 1182 C C . VAL A 1 149 ? -10.621 1.359 6.606 1.00 86.50 149 VAL A C 1
ATOM 1184 O O . VAL A 1 149 ? -10.226 0.298 7.091 1.00 86.50 149 VAL A O 1
ATOM 1187 N N . MET A 1 150 ? -10.812 2.442 7.364 1.00 87.06 150 MET A N 1
ATOM 1188 C CA . MET A 1 150 ? -10.538 2.444 8.804 1.00 87.06 150 MET A CA 1
ATOM 1189 C C . MET A 1 150 ? -11.473 1.514 9.582 1.00 87.06 150 MET A C 1
ATOM 1191 O O . MET A 1 150 ? -11.007 0.808 10.479 1.00 87.06 150 MET A O 1
ATOM 1195 N N . ASP A 1 151 ? -12.754 1.463 9.219 1.00 85.75 151 ASP A N 1
ATOM 1196 C CA . ASP A 1 151 ? -13.736 0.554 9.814 1.00 85.75 151 ASP A CA 1
ATOM 1197 C C . ASP A 1 151 ? -13.348 -0.915 9.553 1.00 85.75 151 ASP A C 1
ATOM 1199 O O . ASP A 1 151 ? -13.338 -1.728 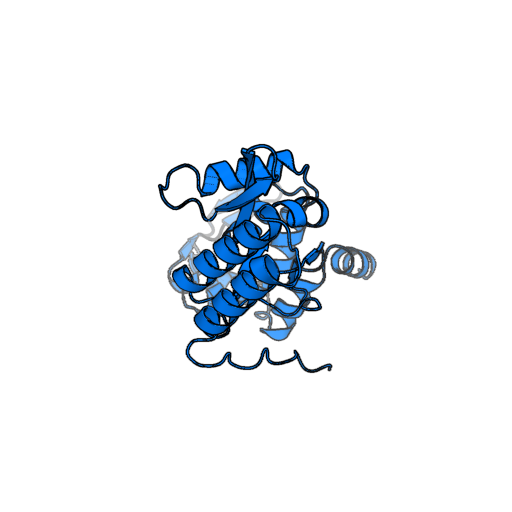10.483 1.00 85.75 151 ASP A O 1
ATOM 1203 N N . ALA A 1 152 ? -12.916 -1.243 8.330 1.00 83.19 152 ALA A N 1
ATOM 1204 C CA . ALA A 1 152 ? -12.449 -2.579 7.950 1.00 83.19 152 ALA A CA 1
ATOM 1205 C C . ALA A 1 152 ? -11.149 -2.998 8.664 1.00 83.19 152 ALA A C 1
ATOM 1207 O O . ALA A 1 152 ? -10.958 -4.174 8.987 1.00 83.19 152 ALA A O 1
ATOM 1208 N N . LEU A 1 153 ? -10.252 -2.047 8.941 1.00 83.94 153 LEU A N 1
ATOM 1209 C CA . LEU A 1 153 ? -8.977 -2.293 9.625 1.00 83.94 153 LEU A CA 1
ATOM 1210 C C . LEU A 1 153 ? -9.090 -2.278 11.152 1.00 83.94 153 LEU A C 1
ATOM 1212 O O . LEU A 1 153 ? -8.215 -2.811 11.841 1.00 83.94 153 LEU A O 1
ATOM 1216 N N . MET A 1 154 ? -10.157 -1.699 11.706 1.00 85.94 154 MET A N 1
ATOM 1217 C CA . MET A 1 154 ? -10.358 -1.559 13.149 1.00 85.94 154 MET A CA 1
ATOM 1218 C C . MET A 1 154 ? -10.217 -2.882 13.927 1.00 85.94 154 MET A C 1
ATOM 1220 O O . MET A 1 154 ? -9.565 -2.882 14.977 1.00 85.94 154 MET A O 1
ATOM 1224 N N . PRO A 1 155 ? -10.731 -4.035 13.447 1.00 85.19 155 PRO A N 1
ATOM 1225 C CA . PRO A 1 155 ? -10.502 -5.328 14.091 1.00 85.19 155 PRO A CA 1
ATOM 1226 C C . PRO A 1 155 ? -9.015 -5.694 14.198 1.00 85.19 155 PRO A C 1
ATOM 1228 O O . PRO A 1 155 ? -8.565 -6.158 15.249 1.00 85.19 155 PRO A O 1
ATOM 1231 N N . ALA A 1 156 ? -8.240 -5.443 13.137 1.00 85.19 156 ALA A N 1
ATOM 1232 C CA . ALA A 1 156 ? -6.802 -5.695 13.112 1.00 85.19 156 ALA A CA 1
ATOM 1233 C C . ALA A 1 156 ? -6.057 -4.758 14.069 1.00 85.19 156 ALA A C 1
ATOM 1235 O O . ALA A 1 156 ? -5.210 -5.226 14.828 1.00 85.19 156 ALA A O 1
ATOM 1236 N N . PHE A 1 157 ? -6.418 -3.470 14.104 1.00 85.25 157 PHE A N 1
ATOM 1237 C CA . PHE A 1 157 ? -5.843 -2.505 15.046 1.00 85.25 157 PHE A CA 1
ATOM 1238 C C . PHE A 1 157 ? -6.124 -2.872 16.501 1.00 85.25 157 PHE A C 1
ATOM 1240 O O . PHE A 1 157 ? -5.205 -2.869 17.319 1.00 85.25 157 PHE A O 1
ATOM 1247 N N . ARG A 1 158 ? -7.362 -3.254 16.832 1.00 85.69 158 ARG A N 1
ATOM 1248 C CA . ARG A 1 158 ? -7.726 -3.721 18.181 1.00 85.69 158 ARG A CA 1
ATOM 1249 C C . ARG A 1 158 ? -6.914 -4.949 18.578 1.00 85.69 158 ARG A C 1
ATOM 1251 O O . ARG A 1 158 ? -6.347 -4.988 19.668 1.00 85.69 158 ARG A O 1
ATOM 1258 N N . GLY A 1 159 ? -6.812 -5.925 17.676 1.00 85.88 159 GLY A N 1
ATOM 1259 C CA . GLY A 1 159 ? -5.983 -7.109 17.879 1.00 85.88 159 GLY A CA 1
ATOM 1260 C C . GLY A 1 159 ? -4.506 -6.763 18.068 1.00 85.88 159 GLY A C 1
ATOM 1261 O O . GLY A 1 159 ? -3.868 -7.292 18.975 1.00 85.88 159 GLY A O 1
ATOM 1262 N N . ALA A 1 160 ? -3.959 -5.865 17.251 1.00 85.62 160 ALA A N 1
ATOM 1263 C CA . ALA A 1 160 ? -2.571 -5.432 17.348 1.00 85.62 160 ALA A CA 1
ATOM 1264 C C . ALA A 1 160 ? -2.296 -4.704 18.670 1.00 85.62 160 ALA A C 1
ATOM 1266 O O . ALA A 1 160 ? -1.352 -5.078 19.355 1.00 85.62 160 ALA A O 1
ATOM 1267 N N . MET A 1 161 ? -3.142 -3.745 19.065 1.00 85.69 161 MET A N 1
ATOM 1268 C CA . MET A 1 161 ? -2.990 -2.986 20.313 1.00 85.69 161 MET A CA 1
ATOM 1269 C C . MET A 1 161 ? -2.988 -3.880 21.553 1.00 85.69 161 MET A C 1
ATOM 1271 O O . MET A 1 161 ? -2.175 -3.677 22.451 1.00 85.69 161 MET A O 1
ATOM 1275 N N . VAL A 1 162 ? -3.869 -4.884 21.591 1.00 86.75 162 VAL A N 1
ATOM 1276 C CA . VAL A 1 162 ? -3.948 -5.814 22.724 1.00 86.75 162 VAL A CA 1
ATOM 1277 C C . VAL A 1 162 ? -2.772 -6.794 22.736 1.00 86.75 162 VAL A C 1
ATOM 1279 O O . VAL A 1 162 ? -2.246 -7.105 23.800 1.00 86.75 162 VAL A O 1
ATOM 1282 N N . ASN A 1 163 ? -2.364 -7.309 21.573 1.00 86.00 163 ASN A N 1
ATOM 1283 C CA . ASN A 1 163 ? -1.350 -8.365 21.496 1.00 86.00 163 ASN A CA 1
ATOM 1284 C C . ASN A 1 163 ? 0.094 -7.842 21.526 1.00 86.00 163 ASN A C 1
ATOM 1286 O O . ASN A 1 163 ? 0.998 -8.612 21.844 1.00 86.00 163 ASN A O 1
ATOM 1290 N N . SER A 1 164 ? 0.329 -6.576 21.173 1.00 84.69 164 SER A N 1
ATOM 1291 C CA . SER A 1 164 ? 1.658 -5.956 21.238 1.00 84.69 164 SER A CA 1
ATOM 1292 C C . SER A 1 164 ? 1.999 -5.398 22.621 1.00 84.69 164 SER A C 1
ATOM 1294 O O . SER A 1 164 ? 3.157 -5.074 22.862 1.00 84.69 164 SER A O 1
ATOM 1296 N N . GLY A 1 165 ? 1.008 -5.261 23.509 1.00 81.56 165 GLY A N 1
ATOM 1297 C CA . GLY A 1 165 ? 1.145 -4.563 24.790 1.00 81.56 165 GLY A CA 1
ATOM 1298 C C . GLY A 1 165 ? 1.036 -3.038 24.684 1.00 81.56 165 GLY A C 1
ATOM 1299 O O . GLY A 1 165 ? 0.917 -2.377 25.708 1.00 81.56 165 GLY A O 1
ATOM 1300 N N . LEU A 1 166 ? 0.977 -2.467 23.471 1.00 82.75 166 LEU A N 1
ATOM 1301 C CA . LEU A 1 166 ? 0.856 -1.014 23.268 1.00 82.75 166 LEU A CA 1
ATOM 1302 C C . LEU A 1 166 ? -0.380 -0.436 23.976 1.00 82.75 166 LEU A C 1
ATOM 1304 O O . LEU A 1 166 ? -0.349 0.673 24.501 1.00 82.75 166 LEU A O 1
ATOM 1308 N N . GLY A 1 167 ? -1.480 -1.192 23.994 1.00 82.44 167 GLY A N 1
ATOM 1309 C CA . GLY A 1 167 ? -2.705 -0.768 24.658 1.00 82.44 167 GLY A CA 1
ATOM 1310 C C . GLY A 1 167 ? -2.615 -0.750 26.187 1.00 82.44 167 GLY A C 1
ATOM 1311 O O . GLY A 1 167 ? -3.445 -0.096 26.811 1.00 82.44 167 GLY A O 1
ATOM 1312 N N . ASP A 1 168 ? -1.640 -1.437 26.790 1.00 85.62 168 ASP A N 1
ATOM 1313 C CA . ASP A 1 168 ? -1.438 -1.461 28.245 1.00 85.62 168 ASP A CA 1
ATOM 1314 C C . ASP A 1 168 ? -0.664 -0.220 28.726 1.00 85.62 168 ASP A C 1
ATOM 1316 O O . ASP A 1 168 ? -0.904 0.262 29.833 1.00 85.62 168 ASP A O 1
ATOM 1320 N N . ASP A 1 169 ? 0.180 0.354 27.863 1.00 81.12 169 ASP A N 1
ATOM 1321 C CA . ASP A 1 169 ? 0.930 1.590 28.129 1.00 81.12 169 ASP A CA 1
ATOM 1322 C C . ASP A 1 169 ? 0.071 2.861 27.969 1.00 81.12 169 ASP A C 1
ATOM 1324 O O . ASP A 1 169 ? 0.437 3.947 28.426 1.00 81.12 169 ASP A O 1
ATOM 1328 N N . LEU A 1 170 ? -1.091 2.735 27.323 1.00 79.50 170 LEU A N 1
ATOM 1329 C CA . LEU A 1 170 ? -2.019 3.831 27.056 1.00 79.50 170 LEU A CA 1
ATOM 1330 C C . LEU A 1 170 ? -3.167 3.822 28.070 1.00 79.50 170 LEU A C 1
ATOM 1332 O O . LEU A 1 170 ? -4.187 3.164 27.866 1.00 79.50 170 LEU A O 1
ATOM 1336 N N . ALA A 1 171 ? -3.017 4.580 29.156 1.00 79.62 171 ALA A N 1
ATOM 1337 C CA . ALA A 1 171 ? -4.073 4.789 30.144 1.00 79.62 171 ALA A CA 1
ATOM 1338 C C . ALA A 1 171 ? -5.019 5.932 29.730 1.00 79.62 171 ALA A C 1
ATOM 1340 O O . ALA A 1 171 ? -4.576 7.049 29.457 1.00 79.62 171 ALA A O 1
ATOM 1341 N N . GLY A 1 172 ? -6.324 5.659 29.720 1.00 76.62 172 GLY A N 1
ATOM 1342 C CA . GLY A 1 172 ? -7.385 6.638 29.495 1.00 76.62 172 GLY A CA 1
ATOM 1343 C C . GLY A 1 172 ? -8.255 6.822 30.737 1.00 76.62 172 GLY A C 1
ATOM 1344 O O . GLY A 1 172 ? -8.536 5.866 31.461 1.00 76.62 172 GLY A O 1
ATOM 1345 N N . ILE A 1 173 ? -8.694 8.058 30.983 1.00 73.56 173 ILE A N 1
ATOM 1346 C CA . ILE A 1 173 ? -9.743 8.338 31.970 1.00 73.56 173 ILE A CA 1
ATOM 1347 C C . ILE A 1 173 ? -11.081 8.009 31.312 1.00 73.56 173 ILE A C 1
ATOM 1349 O O . ILE A 1 173 ? -11.389 8.533 30.240 1.00 73.56 173 ILE A O 1
ATOM 1353 N N . MET A 1 174 ? -11.870 7.152 31.953 1.00 75.81 174 MET A N 1
ATOM 1354 C CA . MET A 1 174 ? -13.217 6.840 31.499 1.00 75.81 174 MET A CA 1
ATOM 1355 C C . MET A 1 174 ? -14.113 8.074 31.658 1.00 75.81 174 MET A C 1
ATOM 1357 O O . MET A 1 174 ? -14.113 8.747 32.694 1.00 75.81 174 MET A O 1
ATOM 1361 N N . VAL A 1 175 ? -14.877 8.367 30.610 1.00 81.44 175 VAL A N 1
ATOM 1362 C CA . VAL A 1 175 ? -15.861 9.451 30.585 1.00 81.44 175 VAL A CA 1
ATOM 1363 C C . VAL A 1 175 ? -17.245 8.872 30.313 1.00 81.44 175 VAL A C 1
ATOM 1365 O O . VAL A 1 175 ? -17.405 8.013 29.447 1.00 81.44 175 VAL A O 1
ATOM 1368 N N . GLU A 1 176 ? -18.236 9.337 31.061 1.00 81.00 176 GLU A N 1
ATOM 1369 C CA . GLU A 1 176 ? -19.655 9.082 30.831 1.00 81.00 176 GLU A CA 1
ATOM 1370 C C . GLU A 1 176 ? -20.269 10.273 30.095 1.00 81.00 176 GLU A C 1
ATOM 1372 O O . GLU A 1 176 ? -19.900 11.421 30.341 1.00 81.00 176 GLU A O 1
ATOM 1377 N N . VAL A 1 177 ? -21.191 9.997 29.175 1.00 84.44 177 VAL A N 1
ATOM 1378 C CA . VAL A 1 177 ? -21.980 11.022 28.485 1.00 84.44 177 VAL A CA 1
ATOM 1379 C C . VAL A 1 177 ? -23.366 11.015 29.118 1.00 84.44 177 VAL A C 1
ATOM 1381 O O . VAL A 1 177 ? -24.008 9.966 29.135 1.00 84.44 177 VAL A O 1
ATOM 1384 N N . ASP A 1 178 ? -23.804 12.146 29.669 1.00 86.44 178 ASP A N 1
ATOM 1385 C CA . ASP A 1 178 ? -25.159 12.266 30.219 1.00 86.44 178 ASP A CA 1
ATOM 1386 C C . ASP A 1 178 ? -26.227 12.395 29.114 1.00 86.44 178 ASP A C 1
ATOM 1388 O O . ASP A 1 178 ? -25.918 12.543 27.929 1.00 86.44 178 ASP A O 1
ATOM 1392 N N . ASP A 1 179 ? -27.505 12.357 29.504 1.00 88.44 179 ASP A N 1
ATOM 1393 C CA . ASP A 1 179 ? -28.651 12.478 28.584 1.00 88.44 179 ASP A CA 1
ATOM 1394 C C . ASP A 1 179 ? -28.691 13.829 27.832 1.00 88.44 179 ASP A C 1
ATOM 1396 O O . ASP A 1 179 ? -29.432 13.991 26.859 1.00 88.44 179 ASP A O 1
ATOM 1400 N N . GLU A 1 180 ? -27.894 14.803 28.273 1.00 88.94 180 GLU A N 1
ATOM 1401 C CA . GLU A 1 180 ? -27.765 16.146 27.707 1.00 88.94 180 GLU A CA 1
ATOM 1402 C C . GLU A 1 180 ? -26.527 16.270 26.793 1.00 88.94 180 GLU A C 1
ATOM 1404 O O . GLU A 1 180 ? -26.335 17.303 26.146 1.00 88.94 180 GLU A O 1
ATOM 1409 N N . GLY A 1 181 ? -25.715 15.211 26.684 1.00 83.06 181 GLY A N 1
ATOM 1410 C CA . GLY A 1 181 ? -24.513 15.145 25.854 1.00 83.06 181 GLY A CA 1
ATOM 1411 C C . GLY A 1 181 ? -23.238 15.674 26.520 1.00 83.06 181 GLY A C 1
ATOM 1412 O O . GLY A 1 181 ? -22.223 15.826 25.834 1.00 83.06 181 GLY A O 1
ATOM 1413 N N . ASN A 1 182 ? -23.248 15.966 27.823 1.00 88.69 182 ASN A N 1
ATOM 1414 C CA . ASN A 1 182 ? -22.067 16.437 28.543 1.00 88.69 182 ASN A CA 1
ATOM 1415 C C . ASN A 1 182 ? -21.173 15.271 28.973 1.00 88.69 182 ASN A C 1
ATOM 1417 O O . ASN A 1 182 ? -21.646 14.226 29.416 1.00 88.69 182 ASN A O 1
ATOM 1421 N N . LEU A 1 183 ? -19.859 15.491 28.885 1.00 87.62 183 LEU A N 1
ATOM 1422 C CA . LEU A 1 183 ? -18.834 14.533 29.293 1.00 87.62 183 LEU A CA 1
ATOM 1423 C C . LEU A 1 183 ? -18.505 14.690 30.784 1.00 87.62 183 LEU A C 1
ATOM 1425 O O . LEU A 1 183 ? -18.020 15.743 31.205 1.00 87.62 183 LEU A O 1
ATOM 1429 N N . HIS A 1 184 ? -18.682 13.622 31.560 1.00 82.56 184 HIS A N 1
ATOM 1430 C CA . HIS A 1 184 ? -18.341 13.543 32.981 1.00 82.56 184 HIS A CA 1
ATOM 1431 C C . HIS A 1 184 ? -17.238 12.512 33.203 1.00 82.56 184 HIS A C 1
ATOM 1433 O O . HIS A 1 184 ? -17.379 11.349 32.836 1.00 82.56 184 HIS A O 1
ATOM 1439 N N . ALA A 1 185 ? -16.123 12.915 33.814 1.00 82.56 185 ALA A N 1
ATOM 1440 C CA . ALA A 1 185 ? -15.070 11.971 34.181 1.00 82.56 185 ALA A CA 1
ATOM 1441 C C . ALA A 1 185 ? -15.555 11.059 35.318 1.00 82.56 185 ALA A C 1
ATOM 1443 O O . ALA A 1 185 ? -15.960 11.548 36.373 1.00 82.56 185 ALA A O 1
ATOM 1444 N N . THR A 1 186 ? -15.466 9.742 35.137 1.00 79.25 186 THR A N 1
ATOM 1445 C CA . THR A 1 186 ? -15.966 8.769 36.127 1.00 79.25 186 THR A CA 1
ATOM 1446 C C . THR A 1 186 ? -14.992 8.536 37.285 1.00 79.25 186 THR A C 1
ATOM 1448 O O . THR A 1 186 ? -15.348 7.937 38.297 1.00 79.25 186 THR A O 1
ATOM 1451 N N . GLY A 1 187 ? -13.741 8.992 37.144 1.00 77.06 187 GLY A N 1
ATOM 1452 C CA . GLY A 1 187 ? -12.650 8.709 38.082 1.00 77.06 187 GLY A CA 1
ATOM 1453 C C . GLY A 1 187 ? -12.052 7.304 37.939 1.00 77.06 187 GLY A C 1
ATOM 1454 O O . GLY A 1 187 ? -11.084 6.990 38.631 1.00 77.06 187 GLY A O 1
ATOM 1455 N N . GLU A 1 188 ? -12.586 6.474 37.038 1.00 83.06 188 GLU A N 1
ATOM 1456 C CA . GLU A 1 188 ? -12.015 5.179 36.674 1.00 83.06 188 GLU A CA 1
ATOM 1457 C C . GLU A 1 188 ? -10.986 5.366 35.549 1.00 83.06 188 GLU A C 1
ATOM 1459 O O . GLU A 1 188 ? -11.260 6.001 34.529 1.00 83.06 188 GLU A O 1
ATOM 1464 N N . THR A 1 189 ? -9.795 4.799 35.725 1.00 83.25 189 THR A N 1
ATOM 1465 C CA . THR A 1 189 ? -8.767 4.749 34.680 1.00 83.25 189 THR A CA 1
ATOM 1466 C C . THR A 1 189 ? -8.720 3.335 34.129 1.00 83.25 189 THR A C 1
ATOM 1468 O O . THR A 1 189 ? -8.597 2.389 34.907 1.00 83.25 189 THR A O 1
ATOM 1471 N N . LYS A 1 190 ? -8.786 3.194 32.804 1.00 85.31 190 LYS A N 1
ATOM 1472 C CA . LYS A 1 190 ? -8.586 1.915 32.113 1.00 85.31 190 LYS A CA 1
ATOM 1473 C C . LYS A 1 190 ? -7.492 2.047 31.078 1.00 85.31 190 LYS A C 1
ATOM 1475 O O . LYS A 1 190 ? -7.357 3.089 30.433 1.00 85.31 190 LYS A O 1
ATOM 1480 N N . THR A 1 191 ? -6.721 0.986 30.897 1.00 88.75 191 THR A N 1
ATOM 1481 C CA . THR A 1 191 ? -5.825 0.913 29.744 1.00 88.75 191 THR A CA 1
ATOM 1482 C C . THR A 1 191 ? -6.643 0.737 28.464 1.00 88.75 191 THR A C 1
ATOM 1484 O O . THR A 1 191 ? -7.769 0.229 28.481 1.00 88.75 191 THR A O 1
ATOM 1487 N N . MET A 1 192 ? -6.094 1.141 27.323 1.00 85.69 192 MET A N 1
ATOM 1488 C CA . MET A 1 192 ? -6.729 0.936 26.022 1.00 85.69 192 MET A CA 1
ATOM 1489 C C . MET A 1 192 ? -7.036 -0.548 25.777 1.00 85.69 192 MET A C 1
ATOM 1491 O O . MET A 1 192 ? -8.107 -0.879 25.268 1.00 85.69 192 MET A O 1
ATOM 1495 N N . SER A 1 193 ? -6.163 -1.458 26.217 1.00 88.25 193 SER A N 1
ATOM 1496 C CA . SER A 1 193 ? -6.437 -2.898 26.150 1.00 88.25 193 SER A CA 1
ATOM 1497 C C . SER A 1 193 ? -7.640 -3.316 26.996 1.00 88.25 193 SER A C 1
ATOM 1499 O O . SER A 1 193 ? -8.440 -4.142 26.556 1.00 88.25 193 SER A O 1
ATOM 1501 N N . GLU A 1 194 ? -7.784 -2.781 28.211 1.00 88.62 194 GLU A N 1
ATOM 1502 C CA . GLU A 1 194 ? -8.933 -3.060 29.081 1.00 88.62 194 GLU A CA 1
ATOM 1503 C C . GLU A 1 194 ? -10.236 -2.544 28.471 1.00 88.62 194 GLU A C 1
ATOM 1505 O O . GLU A 1 194 ? -11.231 -3.270 28.463 1.00 88.62 194 GLU A O 1
ATOM 1510 N N . MET A 1 195 ? -10.213 -1.342 27.890 1.00 86.31 195 MET A N 1
ATOM 1511 C CA . MET A 1 195 ? -11.365 -0.779 27.181 1.00 86.31 195 MET A CA 1
ATOM 1512 C C . MET A 1 195 ? -11.771 -1.636 25.975 1.00 86.31 195 MET A C 1
ATOM 1514 O O . MET A 1 195 ? -12.953 -1.915 25.780 1.00 86.31 195 MET A O 1
ATOM 1518 N N . ILE A 1 196 ? -10.807 -2.108 25.177 1.00 86.44 196 ILE A N 1
ATOM 1519 C CA . ILE A 1 196 ? -11.085 -2.983 24.027 1.00 86.44 196 ILE A CA 1
ATO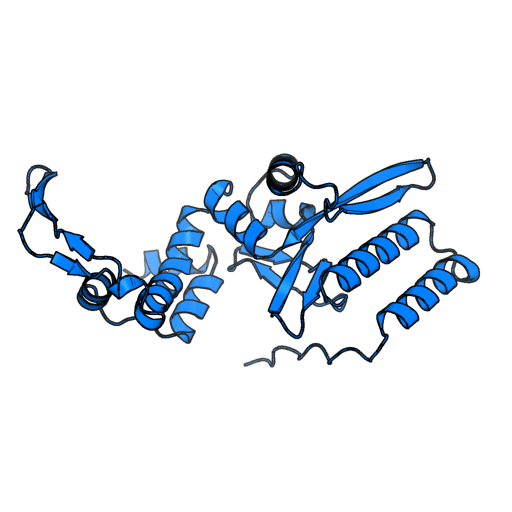M 1520 C C . ILE A 1 196 ? -11.698 -4.305 24.498 1.00 86.44 196 ILE A C 1
ATOM 1522 O O . ILE A 1 196 ? -12.721 -4.731 23.964 1.00 86.44 196 ILE A O 1
ATOM 1526 N N . ARG A 1 197 ? -11.115 -4.938 25.525 1.00 87.25 197 ARG A N 1
ATOM 1527 C CA . ARG A 1 197 ? -11.619 -6.206 26.081 1.00 87.25 197 ARG A CA 1
ATOM 1528 C C . ARG A 1 197 ? -13.005 -6.053 26.718 1.00 87.25 197 ARG A C 1
ATOM 1530 O O . ARG A 1 197 ? -13.765 -7.017 26.726 1.00 87.25 197 ARG A O 1
ATOM 1537 N N . SER A 1 198 ? -13.362 -4.868 27.227 1.00 86.31 198 SER A N 1
ATOM 1538 C CA . SER A 1 198 ? -14.700 -4.623 27.782 1.00 86.31 198 SER A CA 1
ATOM 1539 C C . SER A 1 198 ? -15.786 -4.448 26.718 1.00 86.31 198 SER A C 1
ATOM 1541 O O . SER A 1 198 ? -16.959 -4.638 27.023 1.00 86.31 198 SER A O 1
ATOM 1543 N N . GLN A 1 199 ? -15.417 -4.102 25.480 1.00 83.00 199 GLN A N 1
ATOM 1544 C CA . GLN A 1 199 ? -16.358 -3.978 24.358 1.00 83.00 199 GLN A CA 1
ATOM 1545 C C . GLN A 1 199 ? -16.709 -5.330 23.716 1.00 83.00 199 GLN A C 1
ATOM 1547 O O . GLN A 1 199 ? -17.650 -5.404 22.928 1.00 83.00 199 GLN A O 1
ATOM 1552 N N . GLY A 1 200 ? -15.973 -6.397 24.039 1.00 83.75 200 GLY A N 1
ATOM 1553 C CA . GLY A 1 200 ? -16.214 -7.735 23.514 1.00 83.75 200 GLY A CA 1
ATOM 1554 C C . GLY A 1 200 ? -14.930 -8.544 23.317 1.00 83.75 200 GLY A C 1
ATOM 1555 O O . GLY A 1 200 ? -13.839 -8.102 23.690 1.00 83.75 200 GLY A O 1
ATOM 1556 N N . PRO A 1 201 ? -15.040 -9.753 22.739 1.00 85.12 201 PRO A N 1
ATOM 1557 C CA . PRO A 1 201 ? -13.876 -10.567 22.421 1.00 85.12 201 PRO A CA 1
ATOM 1558 C C . PRO A 1 201 ? -12.984 -9.864 21.391 1.00 85.12 201 PRO A C 1
ATOM 1560 O O . PRO A 1 201 ? -13.464 -9.256 20.434 1.00 85.12 201 PRO A O 1
ATOM 1563 N N . VAL A 1 202 ? -11.667 -9.974 21.576 1.00 84.75 202 VAL A N 1
ATOM 1564 C CA . VAL A 1 202 ? -10.693 -9.484 20.594 1.00 84.75 202 VAL A CA 1
ATOM 1565 C C . VAL A 1 202 ? -10.786 -10.363 19.341 1.00 84.75 202 VAL A C 1
ATOM 1567 O O . VAL A 1 202 ? -10.657 -11.583 19.476 1.00 84.75 202 VAL A O 1
ATOM 1570 N N . PRO A 1 203 ? -10.981 -9.780 18.143 1.00 80.88 203 PRO A N 1
ATOM 1571 C CA . PRO A 1 203 ? -11.081 -10.543 16.905 1.00 80.88 203 PRO A CA 1
ATOM 1572 C C . PRO A 1 203 ? -9.841 -11.406 16.669 1.00 80.88 203 PRO A C 1
ATOM 1574 O O . PRO A 1 203 ? -8.704 -10.982 16.905 1.00 80.88 203 PRO A O 1
ATOM 1577 N N . SER A 1 204 ? -10.051 -12.619 16.167 1.00 85.62 204 SER A N 1
ATOM 1578 C CA . SER A 1 204 ? -8.958 -13.476 15.720 1.00 85.62 204 SER A CA 1
ATOM 1579 C C . SER A 1 204 ? -8.238 -12.861 14.513 1.00 85.62 204 SER A C 1
ATOM 1581 O O . SER A 1 204 ? -8.786 -12.042 13.774 1.00 85.62 204 SER A O 1
ATOM 1583 N N . ARG A 1 205 ? -6.993 -13.291 14.259 1.00 83.62 205 ARG A N 1
ATOM 1584 C CA . ARG A 1 205 ? -6.232 -12.844 13.075 1.00 83.62 205 ARG A CA 1
ATOM 1585 C C . ARG A 1 205 ? -6.957 -13.151 11.762 1.00 83.62 205 ARG A C 1
ATOM 1587 O O . ARG A 1 205 ? -6.819 -12.394 10.808 1.00 83.62 205 ARG A O 1
ATOM 1594 N N . GLU A 1 206 ? -7.702 -14.253 11.704 1.00 84.50 206 GLU A N 1
ATOM 1595 C CA . GLU A 1 206 ? -8.456 -14.636 10.510 1.00 84.50 206 GLU A CA 1
ATOM 1596 C C . GLU A 1 206 ? -9.668 -13.727 10.288 1.00 84.50 206 GLU A C 1
ATOM 1598 O O . GLU A 1 206 ? -9.883 -13.274 9.167 1.00 84.50 206 GLU A O 1
ATOM 1603 N N . GLU A 1 207 ? -10.416 -13.401 11.343 1.00 82.75 207 GLU A N 1
ATOM 1604 C CA . GLU A 1 207 ? -11.542 -12.460 11.271 1.00 82.75 207 GLU A CA 1
ATOM 1605 C C . GLU A 1 207 ? -11.070 -11.055 10.902 1.00 82.75 207 GLU A C 1
ATOM 1607 O O . GLU A 1 207 ? -11.642 -10.431 10.014 1.00 82.75 207 GLU A O 1
ATOM 1612 N N . ALA A 1 208 ? -9.981 -10.587 11.517 1.00 81.69 208 ALA A N 1
ATOM 1613 C CA . ALA A 1 208 ? -9.386 -9.297 11.192 1.00 81.69 208 ALA A CA 1
ATOM 1614 C C . ALA A 1 208 ? -8.907 -9.236 9.735 1.00 81.69 208 ALA A C 1
ATOM 1616 O O . ALA A 1 208 ? -9.133 -8.240 9.051 1.00 81.69 208 ALA A O 1
ATOM 1617 N N . ARG A 1 209 ? -8.297 -10.319 9.233 1.00 79.81 209 ARG A N 1
ATOM 1618 C CA . ARG A 1 209 ? -7.931 -10.432 7.818 1.00 79.81 209 ARG A CA 1
ATOM 1619 C C . ARG A 1 209 ? -9.176 -10.408 6.934 1.00 79.81 209 ARG A C 1
ATOM 1621 O O . ARG A 1 209 ? -9.196 -9.686 5.950 1.00 79.81 209 ARG A O 1
ATOM 1628 N N . ARG A 1 210 ? -10.214 -11.176 7.265 1.00 82.19 210 ARG A N 1
ATOM 1629 C CA . ARG A 1 210 ? -11.447 -11.212 6.471 1.00 82.19 210 ARG A CA 1
ATOM 1630 C C . ARG A 1 210 ? -12.098 -9.831 6.387 1.00 82.19 210 ARG A C 1
ATOM 1632 O O . ARG A 1 210 ? -12.461 -9.433 5.290 1.00 82.19 210 ARG A O 1
ATOM 1639 N N . ALA A 1 211 ? -12.177 -9.109 7.504 1.00 79.81 211 ALA A N 1
ATOM 1640 C CA . ALA A 1 211 ? -12.716 -7.752 7.552 1.00 79.81 211 ALA A CA 1
ATOM 1641 C C . ALA A 1 211 ? -11.898 -6.776 6.690 1.00 79.81 211 ALA A C 1
ATOM 1643 O O . ALA A 1 211 ? -12.465 -6.078 5.856 1.00 79.81 211 ALA A O 1
ATOM 1644 N N . ALA A 1 212 ? -10.566 -6.795 6.813 1.00 76.81 212 ALA A N 1
ATOM 1645 C CA . ALA A 1 212 ? -9.680 -5.896 6.072 1.00 76.81 212 ALA A CA 1
ATOM 1646 C C . ALA A 1 212 ? -9.725 -6.082 4.543 1.00 76.81 212 ALA A C 1
ATOM 1648 O O . ALA A 1 212 ? -9.428 -5.145 3.813 1.00 76.81 212 ALA A O 1
ATOM 1649 N N . PHE A 1 213 ? -10.078 -7.275 4.053 1.00 76.62 213 PHE A N 1
ATOM 1650 C CA . PHE A 1 213 ? -10.130 -7.597 2.619 1.00 76.62 213 PHE A CA 1
ATOM 1651 C C . PHE A 1 213 ? -11.561 -7.759 2.080 1.00 76.62 213 PHE A C 1
ATOM 1653 O O . PHE A 1 213 ? -11.752 -8.281 0.983 1.00 76.62 213 PHE A O 1
ATOM 1660 N N . ALA A 1 214 ? -12.578 -7.343 2.838 1.00 70.12 214 ALA A N 1
ATOM 1661 C CA . ALA A 1 214 ? -13.973 -7.449 2.415 1.00 70.12 214 ALA A CA 1
ATOM 1662 C C . ALA A 1 214 ? -14.375 -6.374 1.380 1.00 70.12 214 ALA A C 1
ATOM 1664 O O . ALA A 1 214 ? -15.344 -6.566 0.640 1.00 70.12 214 ALA A O 1
ATOM 1665 N N . GLY A 1 215 ? -13.629 -5.265 1.300 1.00 63.69 215 GLY A N 1
ATOM 1666 C CA . GLY A 1 215 ? -13.925 -4.145 0.405 1.00 63.69 215 GLY A CA 1
ATOM 1667 C C . GLY A 1 215 ? -15.272 -3.458 0.679 1.00 63.69 215 GLY A C 1
ATOM 1668 O O . GLY A 1 215 ? -15.971 -3.793 1.639 1.00 63.69 215 GLY A O 1
ATOM 1669 N N . PRO A 1 216 ? -15.684 -2.519 -0.191 1.00 55.81 216 PRO A N 1
ATOM 1670 C CA . PRO A 1 216 ? -16.960 -1.814 -0.068 1.00 55.81 216 PRO A CA 1
ATOM 1671 C C . PRO A 1 216 ? -18.176 -2.706 -0.372 1.00 55.81 216 PRO A C 1
ATOM 1673 O O . PRO A 1 216 ? -19.297 -2.341 -0.043 1.00 55.81 216 PRO A O 1
ATOM 1676 N N . ALA A 1 217 ? -17.989 -3.886 -0.975 1.00 48.25 217 ALA A N 1
ATOM 1677 C CA . ALA A 1 217 ? -19.075 -4.851 -1.160 1.00 48.25 217 ALA A CA 1
ATOM 1678 C C . ALA A 1 217 ? -19.397 -5.621 0.135 1.00 48.25 217 ALA A C 1
ATOM 1680 O O . ALA A 1 217 ? -20.560 -5.918 0.394 1.00 48.25 217 ALA A O 1
ATOM 1681 N N . GLY A 1 218 ? -18.396 -5.895 0.979 1.00 45.03 218 GLY A N 1
ATOM 1682 C CA . GLY A 1 218 ? -18.612 -6.561 2.264 1.00 45.03 218 GLY A CA 1
ATOM 1683 C C . GLY A 1 218 ? -19.310 -5.689 3.309 1.00 45.03 218 GLY A C 1
ATOM 1684 O O . GLY A 1 218 ? -20.024 -6.215 4.156 1.00 45.03 218 GLY A O 1
ATOM 1685 N N . SER A 1 219 ? -19.167 -4.360 3.234 1.00 43.41 219 SER A N 1
ATOM 1686 C CA . SER A 1 219 ? -19.823 -3.436 4.172 1.00 43.41 219 SER A CA 1
ATOM 1687 C C . SER A 1 219 ? -21.323 -3.251 3.905 1.00 43.41 219 SER A C 1
ATOM 1689 O O . SER A 1 219 ? -22.071 -2.937 4.828 1.00 43.41 219 SER A O 1
ATOM 1691 N N . VAL A 1 220 ? -21.787 -3.466 2.667 1.00 37.44 220 VAL A N 1
ATOM 1692 C CA . VAL A 1 220 ? -23.196 -3.265 2.278 1.00 37.44 220 VAL A CA 1
ATOM 1693 C C . VAL A 1 220 ? -24.072 -4.473 2.622 1.00 37.44 220 VAL A C 1
ATOM 1695 O O . VAL A 1 220 ? -25.237 -4.293 2.981 1.00 37.44 220 VAL A O 1
ATOM 1698 N N . ASP A 1 221 ? -23.531 -5.691 2.566 1.00 37.66 221 ASP A N 1
ATOM 1699 C CA . ASP A 1 221 ? -24.291 -6.897 2.925 1.00 37.66 221 ASP A CA 1
ATOM 1700 C C . ASP A 1 221 ? -24.468 -7.036 4.449 1.00 37.66 221 ASP A C 1
ATOM 1702 O O . ASP A 1 221 ? -25.549 -7.414 4.904 1.00 37.66 221 ASP A O 1
ATOM 1706 N N . ASP A 1 222 ? -23.479 -6.625 5.253 1.00 41.06 222 ASP A N 1
ATOM 1707 C CA . ASP A 1 222 ? -23.576 -6.664 6.722 1.00 41.06 222 ASP A CA 1
ATOM 1708 C C . ASP A 1 222 ? -24.468 -5.547 7.302 1.00 41.06 222 ASP A C 1
ATOM 1710 O O . ASP A 1 222 ? -25.102 -5.739 8.340 1.00 41.06 222 ASP A O 1
ATOM 1714 N N . LEU A 1 223 ? -24.599 -4.402 6.619 1.00 36.97 223 LEU A N 1
ATOM 1715 C CA . LEU A 1 223 ? -25.523 -3.326 7.020 1.00 36.97 223 LEU A CA 1
ATOM 1716 C C . LEU A 1 223 ? -26.997 -3.638 6.713 1.00 36.97 223 LEU A C 1
ATOM 1718 O O . LEU A 1 223 ? -27.879 -3.011 7.294 1.00 36.97 223 LEU A O 1
ATOM 1722 N N . ASN A 1 224 ? -27.272 -4.601 5.828 1.00 32.72 224 ASN A N 1
ATOM 1723 C CA . ASN A 1 224 ? -28.630 -5.043 5.484 1.00 32.72 224 ASN A CA 1
ATOM 1724 C C . ASN A 1 224 ? -29.041 -6.353 6.187 1.00 32.72 224 ASN A C 1
ATOM 1726 O O . ASN A 1 224 ? -30.156 -6.836 5.977 1.00 32.72 224 ASN A O 1
ATOM 1730 N N . ALA A 1 225 ? -28.161 -6.930 7.012 1.00 35.56 225 ALA A N 1
ATOM 1731 C CA . ALA A 1 225 ? -28.420 -8.142 7.792 1.00 35.56 225 ALA A CA 1
ATOM 1732 C C . ALA A 1 225 ? -28.849 -7.866 9.253 1.00 35.56 225 ALA A C 1
ATOM 1734 O O . ALA A 1 225 ? -29.023 -8.820 10.018 1.00 35.56 225 ALA A O 1
ATOM 1735 N N . GLY A 1 226 ? -29.021 -6.592 9.634 1.00 31.91 226 GLY A N 1
ATOM 1736 C CA . GLY A 1 226 ? -29.454 -6.137 10.965 1.00 31.91 226 GLY A CA 1
ATOM 1737 C C . GLY A 1 226 ? -30.842 -5.513 10.977 1.00 31.91 226 GLY A C 1
ATOM 1738 O O . GLY A 1 226 ? -31.082 -4.606 10.153 1.00 31.91 226 GLY A O 1
#

Organism: NCBI:txid338584

pLDDT: mean 78.38, std 15.45, range [29.06, 93.69]

Foldseek 3Di:
DDDPPLPPDDDVPVLVVQLVVLVCCVPPVVDDPQVSQLSNLLSVLCVVVVWDADDPPDWDFPLQLDIFHFSTAHSPPRKTKGFLQRVQNSLVHDSVLSVVLLCVVQVVDPPQSWRWGQDPVRDTDTGHMDIPVSSLVCNLPPGPCNVLLCVLQVLVVLLCCQVVVVQVVAKDFDWDQDPVRDTDGPRDIDGNNRVSVVVHDRDDPVSSVCSSNCPPVNVVVVVVVD